Protein AF-0000000079674930 (afdb_homodimer)

Secondary structure (DSSP, 8-state):
--HHHHHHHHHHHBTT-S--TTSSEEEEEEEETTEEEEEEEEE-TT-STHHHH-GGGTTT-SEEEEEEETT-HHHHHHHHHHHHHHHHHHHHSGGG--S-EEEEEEEES--/--HHHHHHHHHHHBTT-S----SSEEEEEEEETTEEEEEEEEE-TT-S-HHHH-GGGTTT-SEEEEEEETT-HHHHHHHHHHHHHHHHHHHHSGGG--S-EEEEEEEES--

Nearest PDB structures (foldseek):
  2hup-assembly1_A  TM=4.717E-01  e=2.369E-03  Homo sapiens
  7eyx-assembly1_A  TM=4.500E-01  e=1.195E-01  Homo sapiens
  1clu-assembly1_A  TM=4.979E-01  e=1.769E-01  Homo sapiens
  8f0m-assembly1_A  TM=4.729E-01  e=1.362E-01  Homo sapiens
  7lz5-assembly1_A  TM=4.170E-01  e=5.373E-01  Homo sapiens

Organism: Gossypium tomentosum (NCBI:txid34277)

Structure (mmCIF, N/CA/C/O backbone):
data_AF-0000000079674930-model_v1
#
loop_
_entity.id
_entity.type
_entity.pdbx_description
1 polymer 'Uncharacterized protein'
#
loop_
_atom_site.group_PDB
_atom_site.id
_atom_site.type_symbol
_atom_site.label_atom_id
_atom_site.label_alt_id
_atom_site.label_comp_id
_atom_site.label_asym_id
_atom_site.label_entity_id
_atom_site.label_seq_id
_atom_site.pdbx_PDB_ins_code
_atom_site.Cartn_x
_atom_site.Cartn_y
_atom_site.Cartn_z
_atom_site.occupancy
_atom_site.B_iso_or_equiv
_atom_site.auth_seq_id
_atom_site.auth_comp_id
_atom_site.auth_asym_id
_atom_site.auth_atom_id
_atom_site.pdbx_PDB_model_num
ATOM 1 N N . MET A 1 1 ? 2.934 -17.844 -0.087 1 83.94 1 MET A N 1
ATOM 2 C CA . MET A 1 1 ? 3.889 -17.25 0.84 1 83.94 1 MET A CA 1
ATOM 3 C C . MET A 1 1 ? 3.396 -17.359 2.279 1 83.94 1 MET A C 1
ATOM 5 O O . MET A 1 1 ? 2.207 -17.188 2.547 1 83.94 1 MET A O 1
ATOM 9 N N . ASP A 1 2 ? 4.34 -17.781 3.1 1 86.94 2 ASP A N 1
ATOM 10 C CA . ASP A 1 2 ? 3.936 -17.734 4.5 1 86.94 2 ASP A CA 1
ATOM 11 C C . ASP A 1 2 ? 4.035 -16.328 5.066 1 86.94 2 ASP A C 1
ATOM 13 O O . ASP A 1 2 ? 4.527 -15.414 4.395 1 86.94 2 ASP A O 1
ATOM 17 N N . VAL A 1 3 ? 3.51 -16.156 6.262 1 84.5 3 VAL A N 1
ATOM 18 C CA . VAL A 1 3 ? 3.381 -14.836 6.887 1 84.5 3 VAL A CA 1
ATOM 19 C C . VAL A 1 3 ? 4.762 -14.211 7.062 1 84.5 3 VAL A C 1
ATOM 21 O O . VAL A 1 3 ? 4.949 -13.016 6.805 1 84.5 3 VAL A O 1
ATOM 24 N N . SER A 1 4 ? 5.645 -15.055 7.5 1 85.25 4 SER A N 1
ATOM 25 C CA . SER A 1 4 ? 7 -14.562 7.734 1 85.25 4 SER A CA 1
ATOM 26 C C . SER A 1 4 ? 7.625 -14.031 6.449 1 85.25 4 SER A C 1
ATOM 28 O O . SER A 1 4 ? 8.273 -12.977 6.457 1 85.25 4 SER A O 1
ATOM 30 N N . MET A 1 5 ? 7.418 -14.719 5.414 1 86.62 5 MET A N 1
ATOM 31 C CA . MET A 1 5 ? 7.953 -14.289 4.129 1 86.62 5 MET A CA 1
ATOM 32 C C . MET A 1 5 ? 7.258 -13.016 3.652 1 86.62 5 MET A C 1
ATOM 34 O O . MET A 1 5 ? 7.898 -12.125 3.088 1 86.62 5 MET A O 1
ATOM 38 N N . LYS A 1 6 ? 5.949 -12.984 3.879 1 86.94 6 LYS A N 1
ATOM 39 C CA . LYS A 1 6 ? 5.219 -11.773 3.523 1 86.94 6 LYS A CA 1
ATOM 40 C C . LYS A 1 6 ? 5.77 -10.562 4.262 1 86.94 6 LYS A C 1
ATOM 42 O O . LYS A 1 6 ? 5.973 -9.5 3.666 1 86.94 6 LYS A O 1
ATOM 47 N N . ARG A 1 7 ? 6.059 -10.773 5.484 1 81.88 7 ARG A N 1
ATOM 48 C CA . ARG A 1 7 ? 6.594 -9.688 6.301 1 81.88 7 ARG A CA 1
ATOM 49 C C . ARG A 1 7 ? 7.973 -9.266 5.812 1 81.88 7 ARG A C 1
ATOM 51 O O . ARG A 1 7 ? 8.234 -8.07 5.648 1 81.88 7 ARG A O 1
ATOM 58 N N . ARG A 1 8 ? 8.773 -10.242 5.637 1 81.62 8 ARG A N 1
ATOM 59 C CA . ARG A 1 8 ? 10.125 -9.938 5.176 1 81.62 8 ARG A CA 1
ATOM 60 C C . ARG A 1 8 ? 10.094 -9.25 3.816 1 81.62 8 ARG A C 1
ATOM 62 O O . ARG A 1 8 ? 10.883 -8.336 3.561 1 81.62 8 ARG A O 1
ATOM 69 N N . THR A 1 9 ? 9.172 -9.672 2.986 1 84.12 9 THR A N 1
ATOM 70 C CA . THR A 1 9 ? 9.031 -9.055 1.672 1 84.12 9 THR A CA 1
ATOM 71 C C . THR A 1 9 ? 8.625 -7.59 1.803 1 84.12 9 THR A C 1
ATOM 73 O O . THR A 1 9 ? 9.211 -6.715 1.164 1 84.12 9 THR A O 1
ATOM 76 N N . LEU A 1 10 ? 7.66 -7.363 2.633 1 83 10 LEU A N 1
ATOM 77 C CA . LEU A 1 10 ? 7.176 -6.004 2.834 1 83 10 LEU A CA 1
ATOM 78 C C . LEU A 1 10 ? 8.289 -5.094 3.332 1 83 10 LEU A C 1
ATOM 80 O O . LEU A 1 10 ? 8.445 -3.969 2.85 1 83 10 LEU A O 1
ATOM 84 N N . LEU A 1 11 ? 9.016 -5.656 4.262 1 77.88 11 LEU A N 1
ATOM 85 C CA . LEU A 1 11 ? 10.094 -4.867 4.844 1 77.88 11 LEU A CA 1
ATOM 86 C C . LEU A 1 11 ? 11.141 -4.523 3.789 1 77.88 11 LEU A C 1
ATOM 88 O O . LEU A 1 11 ? 11.773 -3.467 3.861 1 77.88 11 LEU A O 1
ATOM 92 N N . LYS A 1 12 ? 11.219 -5.367 2.844 1 78.19 12 LYS A N 1
ATOM 93 C CA . LYS A 1 12 ? 12.18 -5.125 1.774 1 78.19 12 LYS A CA 1
ATOM 94 C C . LYS A 1 12 ? 11.602 -4.195 0.713 1 78.19 12 LYS A C 1
ATOM 96 O O . LYS A 1 12 ? 12.336 -3.416 0.098 1 78.19 12 LYS A O 1
ATOM 101 N N . VAL A 1 13 ? 10.391 -4.355 0.496 1 77.62 13 VAL A N 1
ATOM 102 C CA . VAL A 1 13 ? 9.734 -3.598 -0.565 1 77.62 13 VAL A CA 1
ATOM 103 C C . VAL A 1 13 ? 9.508 -2.158 -0.109 1 77.62 13 VAL A C 1
ATOM 105 O O . VAL A 1 13 ? 9.672 -1.22 -0.893 1 77.62 13 VAL A O 1
ATOM 108 N N . ILE A 1 14 ? 9.055 -2.055 1.116 1 75.12 14 ILE A N 1
ATOM 109 C CA . ILE A 1 14 ? 8.859 -0.714 1.655 1 75.12 14 ILE A CA 1
ATOM 110 C C . ILE A 1 14 ? 10.094 -0.284 2.443 1 75.12 14 ILE A C 1
ATOM 112 O O . ILE A 1 14 ? 10.633 -1.061 3.234 1 75.12 14 ILE A O 1
ATOM 116 N N . VAL A 1 15 ? 10.805 0.633 1.974 1 65.94 15 VAL A N 1
ATOM 117 C CA . VAL A 1 15 ? 12.062 1.09 2.559 1 65.94 15 VAL A CA 1
ATOM 118 C C . VAL A 1 15 ? 11.922 1.175 4.078 1 65.94 15 VAL A C 1
ATOM 120 O O . VAL A 1 15 ? 11.727 2.26 4.629 1 65.94 15 VAL A O 1
ATOM 123 N N . LEU A 1 16 ? 11.547 0.096 4.699 1 61.47 16 LEU A N 1
ATOM 124 C CA . LEU A 1 16 ? 11.516 0.124 6.156 1 61.47 16 LEU A CA 1
ATOM 125 C C . LEU A 1 16 ? 12.906 -0.145 6.73 1 61.47 16 LEU A C 1
ATOM 127 O O . LEU A 1 16 ? 13.258 0.379 7.789 1 61.47 16 LEU A O 1
ATOM 131 N N . GLY A 1 17 ? 13.797 -0.346 5.922 1 56.91 17 GLY A N 1
ATOM 132 C CA . GLY A 1 17 ? 15.078 -0.746 6.473 1 56.91 17 GLY A CA 1
ATOM 133 C C . GLY A 1 17 ? 14.953 -1.696 7.648 1 56.91 17 GLY A C 1
ATOM 134 O O . GLY A 1 17 ? 14.117 -2.604 7.633 1 56.91 17 GLY A O 1
ATOM 135 N N . ASP A 1 18 ? 15.93 -1.537 8.703 1 54.66 18 ASP A N 1
ATOM 136 C CA . ASP A 1 18 ? 16.047 -2.344 9.922 1 54.66 18 ASP A CA 1
ATOM 137 C C . ASP A 1 18 ? 15.008 -1.923 10.961 1 54.66 18 ASP A C 1
ATOM 139 O O . ASP A 1 18 ? 15.352 -1.649 12.109 1 54.66 18 ASP A O 1
ATOM 143 N N . THR A 1 19 ? 13.938 -1.486 10.43 1 52.47 19 THR A N 1
ATOM 144 C CA . THR A 1 19 ? 13.016 -0.989 11.445 1 52.47 19 THR A CA 1
ATOM 145 C C . THR A 1 19 ? 12.555 -2.121 12.359 1 52.47 19 THR A C 1
ATOM 147 O O . THR A 1 19 ? 12.148 -3.182 11.883 1 52.47 19 THR A O 1
ATOM 150 N N . THR A 1 20 ? 13.133 -2.236 13.625 1 52.16 20 THR A N 1
ATOM 151 C CA . THR A 1 20 ? 12.688 -3.139 14.672 1 52.16 20 THR A CA 1
ATOM 152 C C . THR A 1 20 ? 11.203 -2.939 14.961 1 52.16 20 THR A C 1
ATOM 154 O O . THR A 1 20 ? 10.75 -1.813 15.18 1 52.16 20 THR A O 1
ATOM 157 N N . ILE A 1 21 ? 10.375 -3.715 14.391 1 51.09 21 ILE A N 1
ATOM 158 C CA . ILE A 1 21 ? 8.914 -3.662 14.508 1 51.09 21 ILE A CA 1
ATOM 159 C C . ILE A 1 21 ? 8.508 -3.908 15.953 1 51.09 21 ILE A C 1
ATOM 161 O O . ILE A 1 21 ? 8.398 -5.055 16.391 1 51.09 21 ILE A O 1
ATOM 165 N N . GLY A 1 22 ? 9.188 -3.68 17 1 50.62 22 GLY A N 1
ATOM 166 C CA . GLY A 1 22 ? 8.711 -3.924 18.359 1 50.62 22 GLY A CA 1
ATOM 167 C C . GLY A 1 22 ? 7.594 -2.982 18.766 1 50.62 22 GLY A C 1
ATOM 168 O O . GLY A 1 22 ? 6.965 -3.184 19.812 1 50.62 22 GLY A O 1
ATOM 169 N N . ALA A 1 23 ? 7.34 -1.934 17.906 1 61.12 23 ALA A N 1
ATOM 170 C CA . ALA A 1 23 ? 6.297 -0.975 18.266 1 61.12 23 ALA A CA 1
ATOM 171 C C . ALA A 1 23 ? 5.109 -1.082 17.297 1 61.12 23 ALA A C 1
ATOM 173 O O . ALA A 1 23 ? 5.195 -1.75 16.266 1 61.12 23 ALA A O 1
ATOM 174 N N . ASP A 1 24 ? 3.885 -0.608 17.781 1 67.62 24 ASP A N 1
ATOM 175 C CA . ASP A 1 24 ? 2.652 -0.578 17 1 67.62 24 ASP A CA 1
ATOM 176 C C . ASP A 1 24 ? 2.836 0.232 15.727 1 67.62 24 ASP A C 1
ATOM 178 O O . ASP A 1 24 ? 2.32 -0.142 14.672 1 67.62 24 ASP A O 1
ATOM 182 N N . PHE A 1 25 ? 3.672 1.28 15.93 1 78.81 25 PHE A N 1
ATOM 183 C CA . PHE A 1 25 ? 3.953 2.064 14.734 1 78.81 25 PHE A CA 1
ATOM 184 C C . PHE A 1 25 ? 5.387 2.582 14.75 1 78.81 25 PHE A C 1
ATOM 186 O O . PHE A 1 25 ? 6.008 2.67 15.812 1 78.81 25 PHE A O 1
ATOM 193 N N . VAL A 1 26 ? 5.902 2.771 13.625 1 79.69 26 VAL A N 1
ATOM 194 C CA . VAL A 1 26 ? 7.234 3.332 13.43 1 79.69 26 VAL A CA 1
ATOM 195 C C . VAL A 1 26 ? 7.156 4.52 12.477 1 79.69 26 VAL A C 1
ATOM 197 O O . VAL A 1 26 ? 6.398 4.496 11.5 1 79.69 26 VAL A O 1
ATOM 200 N N . THR A 1 27 ? 7.875 5.566 12.852 1 83.12 27 THR A N 1
ATOM 201 C CA . THR A 1 27 ? 7.992 6.715 11.953 1 83.12 27 THR A CA 1
ATOM 202 C C . THR A 1 27 ? 9.383 6.773 11.328 1 83.12 27 THR A C 1
ATOM 204 O O . THR A 1 27 ? 10.383 6.555 12.008 1 83.12 27 THR A O 1
ATOM 207 N N . LYS A 1 28 ? 9.422 7 10.102 1 83.81 28 LYS A N 1
ATOM 208 C CA . LYS A 1 28 ? 10.68 7.156 9.375 1 83.81 28 LYS A CA 1
ATOM 209 C C . LYS A 1 28 ? 10.672 8.414 8.516 1 83.81 28 LYS A C 1
ATOM 211 O O . LYS A 1 28 ? 9.633 8.781 7.957 1 83.81 28 LYS A O 1
ATOM 216 N N . GLU A 1 29 ? 11.891 9.016 8.4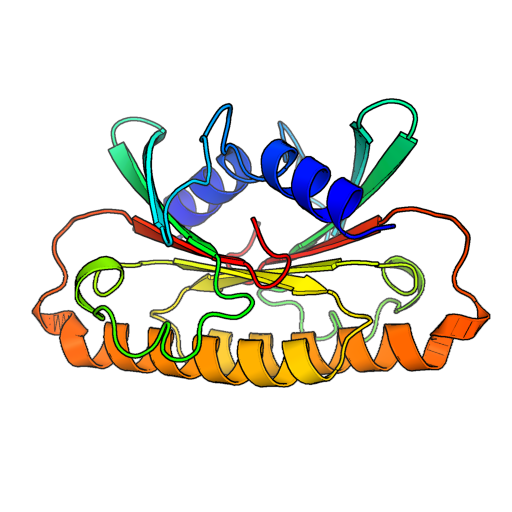45 1 86.06 29 GLU A N 1
ATOM 217 C CA . GLU A 1 29 ? 12.031 10.188 7.578 1 86.06 29 GLU A CA 1
ATOM 218 C C . GLU A 1 29 ? 12.875 9.859 6.352 1 86.06 29 GLU A C 1
ATOM 220 O O . GLU A 1 29 ? 13.898 9.188 6.453 1 86.06 29 GLU A O 1
ATOM 225 N N . LEU A 1 30 ? 12.328 10.281 5.25 1 83.94 30 LEU A N 1
ATOM 226 C CA . LEU A 1 30 ? 13.047 10.141 3.986 1 83.94 30 LEU A CA 1
ATOM 227 C C . LEU A 1 30 ? 13.242 11.5 3.32 1 83.94 30 LEU A C 1
ATOM 229 O O . LEU A 1 30 ? 12.344 12.344 3.348 1 83.94 30 LEU A O 1
ATOM 233 N N . GLN A 1 31 ? 14.445 11.68 2.797 1 88.12 31 GLN A N 1
ATOM 234 C CA . GLN A 1 31 ? 14.695 12.875 2 1 88.12 31 GLN A CA 1
ATOM 235 C C . GLN A 1 31 ? 14.414 12.617 0.521 1 88.12 31 GLN A C 1
ATOM 237 O O . GLN A 1 31 ? 15.031 11.742 -0.087 1 88.12 31 GLN A O 1
ATOM 242 N N . ILE A 1 32 ? 13.445 13.266 0.084 1 82.81 32 ILE A N 1
ATOM 243 C CA . ILE A 1 32 ? 13.133 13.227 -1.34 1 82.81 32 ILE A CA 1
ATOM 244 C C . ILE A 1 32 ? 13.367 14.594 -1.963 1 82.81 32 ILE A C 1
ATOM 246 O O . ILE A 1 32 ? 12.672 15.562 -1.632 1 82.81 32 ILE A O 1
ATOM 250 N N . ASP A 1 33 ? 14.289 14.57 -2.904 1 81.5 33 ASP A N 1
ATOM 251 C CA . ASP A 1 33 ? 14.727 15.859 -3.432 1 81.5 33 ASP A CA 1
ATOM 252 C C . ASP A 1 33 ? 15.07 16.828 -2.301 1 81.5 33 ASP A C 1
ATOM 254 O O . ASP A 1 33 ? 15.977 16.562 -1.504 1 81.5 33 ASP A O 1
ATOM 258 N N . ASP A 1 34 ? 14.492 17.906 -2.062 1 86.31 34 ASP A N 1
ATOM 259 C CA . ASP A 1 34 ? 14.828 18.875 -1.028 1 86.31 34 ASP A CA 1
ATOM 260 C C . ASP A 1 34 ? 13.734 18.953 0.033 1 86.31 34 ASP A C 1
ATOM 262 O O . ASP A 1 34 ? 13.617 19.953 0.737 1 86.31 34 ASP A O 1
ATOM 266 N N . LYS A 1 35 ? 13.039 17.781 0.048 1 89.06 35 LYS A N 1
ATOM 267 C CA . LYS A 1 35 ? 11.953 17.766 1.018 1 89.06 35 LYS A CA 1
ATOM 268 C C . LYS A 1 35 ? 12.016 16.516 1.903 1 89.06 35 LYS A C 1
ATOM 270 O O . LYS A 1 35 ? 12.422 15.445 1.449 1 89.06 35 LYS A O 1
ATOM 275 N N . LEU A 1 36 ? 11.578 16.797 3.154 1 90.12 36 LEU A N 1
ATOM 276 C CA . LEU A 1 36 ? 11.477 15.688 4.09 1 90.12 36 LEU A CA 1
ATOM 277 C C . LEU A 1 36 ? 10.094 15.055 4.035 1 90.12 36 LEU A C 1
ATOM 279 O O . LEU A 1 36 ? 9.086 15.758 4.047 1 90.12 36 LEU A O 1
ATOM 283 N N . VAL A 1 37 ? 10.109 13.805 3.865 1 89.12 37 VAL A N 1
ATOM 284 C CA . VAL A 1 37 ? 8.852 13.047 3.863 1 89.12 37 VAL A CA 1
ATOM 285 C C . VAL A 1 37 ? 8.836 12.07 5.039 1 89.12 37 VAL A C 1
ATOM 287 O O . VAL A 1 37 ? 9.797 11.32 5.242 1 89.12 37 VAL A O 1
ATOM 290 N N . THR A 1 38 ? 7.766 12.156 5.777 1 88.38 38 THR A N 1
ATOM 291 C CA . THR A 1 38 ? 7.605 11.242 6.902 1 88.38 38 THR A CA 1
ATOM 292 C C . THR A 1 38 ? 6.809 10.008 6.492 1 88.38 38 THR A C 1
ATOM 294 O O . THR A 1 38 ? 5.734 10.125 5.898 1 88.38 38 THR A O 1
ATOM 297 N N . LEU A 1 39 ? 7.422 8.875 6.773 1 87.5 39 LEU A N 1
ATOM 298 C CA . LEU A 1 39 ? 6.691 7.613 6.656 1 87.5 39 LEU A CA 1
ATOM 299 C C . LEU A 1 39 ? 6.195 7.145 8.023 1 87.5 39 LEU A C 1
ATOM 301 O O . LEU A 1 39 ? 6.984 7.008 8.961 1 87.5 39 LEU A O 1
ATOM 305 N N . GLN A 1 40 ? 4.91 7.121 8.125 1 84.5 40 GLN A N 1
ATOM 306 C CA . GLN A 1 40 ? 4.293 6.562 9.32 1 84.5 40 GLN A CA 1
ATOM 307 C C . GLN A 1 40 ? 3.783 5.148 9.07 1 84.5 40 GLN A C 1
ATOM 309 O O . GLN A 1 40 ? 2.797 4.953 8.359 1 84.5 40 GLN A O 1
ATOM 314 N N . ILE A 1 41 ? 4.41 4.152 9.703 1 84.31 41 ILE A N 1
ATOM 315 C CA . ILE A 1 41 ? 4.164 2.75 9.391 1 84.31 41 ILE A CA 1
ATOM 316 C C . ILE A 1 41 ? 3.461 2.078 10.57 1 84.31 41 ILE A C 1
ATOM 318 O O . ILE A 1 41 ? 3.961 2.105 11.695 1 84.31 41 ILE A O 1
ATOM 322 N N . TRP A 1 42 ? 2.363 1.469 10.266 1 82.75 42 TRP A N 1
ATOM 323 C CA . TRP A 1 42 ? 1.536 0.824 11.281 1 82.75 42 TRP A CA 1
ATOM 324 C C . TRP A 1 42 ? 1.401 -0.67 11 1 82.75 42 TRP A C 1
ATOM 326 O O . TRP A 1 42 ? 1.228 -1.082 9.852 1 82.75 42 TRP A O 1
ATOM 336 N N . ASP A 1 43 ? 1.566 -1.413 12.125 1 80.94 43 ASP A N 1
ATOM 337 C CA . ASP A 1 43 ? 1.146 -2.811 12.117 1 80.94 43 ASP A CA 1
ATOM 338 C C . ASP A 1 43 ? -0.244 -2.973 12.727 1 80.94 43 ASP A C 1
ATOM 340 O O . ASP A 1 43 ? -0.406 -2.877 13.945 1 80.94 43 ASP A O 1
ATOM 344 N N . THR A 1 44 ? -1.201 -3.215 11.945 1 79.69 44 THR A N 1
ATOM 345 C CA . THR A 1 44 ? -2.572 -3.166 12.438 1 79.69 44 THR A CA 1
ATOM 346 C C . THR A 1 44 ? -3.113 -4.574 12.68 1 79.69 44 THR A C 1
ATOM 348 O O . THR A 1 44 ? -4.258 -4.742 13.109 1 79.69 44 THR A O 1
ATOM 351 N N . VAL A 1 45 ? -2.242 -5.52 12.305 1 73.56 45 VAL A N 1
ATOM 352 C CA . VAL A 1 45 ? -2.707 -6.879 12.57 1 73.56 45 VAL A CA 1
ATOM 353 C C . VAL A 1 45 ? -2.885 -7.082 14.07 1 73.56 45 VAL A C 1
ATOM 355 O O . VAL A 1 45 ? -1.964 -6.832 14.852 1 73.56 45 VAL A O 1
ATOM 358 N N . GLY A 1 46 ? -4.008 -7.602 14.461 1 63.84 46 GLY A N 1
ATOM 359 C CA . GLY A 1 46 ? -4.297 -7.887 15.859 1 63.84 46 GLY A CA 1
ATOM 360 C C . GLY A 1 46 ? -4.648 -6.645 16.656 1 63.84 46 GLY A C 1
ATOM 361 O O . GLY A 1 46 ? -4.945 -6.734 17.859 1 63.84 46 GLY A O 1
ATOM 362 N N . GLN A 1 47 ? -4.289 -5.523 16.062 1 59.59 47 GLN A N 1
ATOM 363 C CA . GLN A 1 47 ? -4.59 -4.309 16.812 1 59.59 47 GLN A CA 1
ATOM 364 C C . GLN A 1 47 ? -6.031 -3.863 16.578 1 59.59 47 GLN A C 1
ATOM 366 O O . GLN A 1 47 ? -6.469 -3.744 15.43 1 59.59 47 GLN A O 1
ATOM 371 N N . GLU A 1 48 ? -6.781 -4.312 17.578 1 52.28 48 GLU A N 1
ATOM 372 C CA . GLU A 1 48 ? -8.133 -3.766 17.484 1 52.28 48 GLU A CA 1
ATOM 373 C C . GLU A 1 48 ? -8.102 -2.309 17.047 1 52.28 48 GLU A C 1
ATOM 375 O O . GLU A 1 48 ? -8.914 -1.894 16.219 1 52.28 48 GLU A O 1
ATOM 380 N N . ARG A 1 49 ? -7.516 -1.425 18.016 1 50.56 49 ARG A N 1
ATOM 381 C CA . ARG A 1 49 ? -7.863 -0.016 17.859 1 50.56 49 ARG A CA 1
ATOM 382 C C . ARG A 1 49 ? -6.801 0.722 17.047 1 50.56 49 ARG A C 1
ATOM 384 O O . ARG A 1 49 ? -5.801 1.184 17.609 1 50.56 49 ARG A O 1
ATOM 391 N N . PHE A 1 50 ? -6.109 0.296 15.906 1 54.78 50 PHE A N 1
ATOM 392 C CA . PHE A 1 50 ? -5.578 1.359 15.062 1 54.78 50 PHE A CA 1
ATOM 393 C C . PHE A 1 50 ? -6.406 2.629 15.203 1 54.78 50 PHE A C 1
ATOM 395 O O . PHE A 1 50 ? -5.863 3.736 15.18 1 54.78 50 PHE A O 1
ATOM 402 N N . GLN A 1 51 ? -7.75 2.404 15.438 1 55.38 51 GLN A N 1
ATOM 403 C CA . GLN A 1 51 ? -8.688 3.521 15.5 1 55.38 51 GLN A CA 1
ATOM 404 C C . GLN A 1 51 ? -8.398 4.418 16.703 1 55.38 51 GLN A C 1
ATOM 406 O O . GLN A 1 51 ? -8.609 5.633 16.641 1 55.38 51 GLN A O 1
ATOM 411 N N . SER A 1 52 ? -8.07 3.688 17.672 1 46.66 52 SER A N 1
ATOM 412 C CA . SER A 1 52 ? -8.109 4.574 18.828 1 46.66 52 SER A CA 1
ATOM 413 C C . SER A 1 52 ? -6.871 5.461 18.906 1 46.66 52 SER A C 1
ATOM 415 O O . SER A 1 52 ? -6.953 6.621 19.312 1 46.66 52 SER A O 1
ATOM 417 N N . LEU A 1 53 ? -5.723 4.836 18.938 1 53.91 53 LEU A N 1
ATOM 418 C CA . LEU A 1 53 ? -4.562 5.547 19.453 1 53.91 53 LEU A CA 1
ATOM 419 C C . LEU A 1 53 ? -4.141 6.668 18.516 1 53.91 53 LEU A C 1
ATOM 421 O O . LEU A 1 53 ? -3.574 7.672 18.938 1 53.91 53 LEU A O 1
ATOM 425 N N . GLY A 1 54 ? -4.484 7.246 17.625 1 59.47 54 GLY A N 1
ATOM 426 C CA . GLY A 1 54 ? -4.465 8.695 17.516 1 59.47 54 GLY A CA 1
ATOM 427 C C . GLY A 1 54 ? -4.262 9.188 16.094 1 59.47 54 GLY A C 1
ATOM 428 O O . GLY A 1 54 ? -3.193 9 15.508 1 59.47 54 GLY A O 1
ATOM 429 N N . SER A 1 55 ? -5.332 9.406 15.508 1 72.62 55 SER A N 1
ATOM 430 C CA . SER A 1 55 ? -5.449 10.25 14.32 1 72.62 55 SER A CA 1
ATOM 431 C C . SER A 1 55 ? -4.344 11.297 14.281 1 72.62 55 SER A C 1
ATOM 433 O O . SER A 1 55 ? -3.947 11.742 13.203 1 72.62 55 SER A O 1
ATOM 435 N N . ALA A 1 56 ? -3.781 11.422 15.469 1 74.62 56 ALA A N 1
ATOM 436 C CA . ALA A 1 56 ? -2.789 12.492 15.539 1 74.62 56 ALA A CA 1
ATOM 437 C C . ALA A 1 56 ? -1.533 12.133 14.75 1 74.62 56 ALA A C 1
ATOM 439 O O . ALA A 1 56 ? -0.824 13.016 14.266 1 74.62 56 ALA A O 1
ATOM 440 N N . PHE A 1 57 ? -1.354 10.852 14.578 1 78.19 57 PHE A N 1
ATOM 441 C CA . PHE A 1 57 ? -0.096 10.422 13.977 1 78.19 57 PHE A CA 1
ATOM 442 C C . PHE A 1 57 ? -0.212 10.375 12.453 1 78.19 57 PHE A C 1
ATOM 444 O O . PHE A 1 57 ? 0.795 10.445 11.75 1 78.19 57 PHE A O 1
ATOM 451 N N . TYR A 1 58 ? -1.408 10.305 12.047 1 81 58 TYR A N 1
ATOM 452 C CA . TYR A 1 58 ? -1.483 10.195 10.594 1 81 58 TYR A CA 1
ATOM 453 C C . TYR A 1 58 ? -2.379 11.281 10.008 1 81 58 TYR A C 1
ATOM 455 O O . TYR A 1 58 ? -2.658 11.289 8.805 1 81 58 TYR A O 1
ATOM 463 N N . ARG A 1 59 ? -2.9 12.188 10.82 1 80.12 59 ARG A N 1
ATOM 464 C CA . ARG A 1 59 ? -3.838 13.211 10.367 1 80.12 59 ARG A CA 1
ATOM 465 C C . ARG A 1 59 ? -3.195 14.117 9.328 1 80.12 59 ARG A C 1
ATOM 467 O O . ARG A 1 59 ? -3.895 14.781 8.555 1 80.12 59 ARG A O 1
ATOM 474 N N . GLY A 1 60 ? -1.929 14.117 9.211 1 83.81 60 GLY A N 1
ATOM 475 C CA . GLY A 1 60 ? -1.246 14.938 8.227 1 83.81 60 GLY A CA 1
ATOM 476 C C . GLY A 1 60 ? -0.874 14.18 6.969 1 83.81 60 GLY A C 1
ATOM 477 O O . GLY A 1 60 ? -0.193 14.711 6.09 1 83.81 60 GLY A O 1
ATOM 478 N N . ALA A 1 61 ? -1.394 13 6.859 1 89.31 61 ALA A N 1
ATOM 479 C CA . ALA A 1 61 ? -0.985 12.164 5.738 1 89.31 61 ALA A CA 1
ATOM 480 C C . ALA A 1 61 ? -1.509 12.719 4.414 1 89.31 61 ALA A C 1
ATOM 482 O O . ALA A 1 61 ? -2.645 13.188 4.34 1 89.31 61 ALA A O 1
ATOM 483 N N . ASP A 1 62 ? -0.648 12.633 3.385 1 91.5 62 ASP A N 1
ATOM 484 C CA . ASP A 1 62 ? -1.025 12.984 2.02 1 91.5 62 ASP A CA 1
ATOM 485 C C . ASP A 1 62 ? -1.436 11.75 1.227 1 91.5 62 ASP A C 1
ATOM 487 O O . ASP A 1 62 ? -2.258 11.836 0.312 1 91.5 62 ASP A O 1
ATOM 491 N N . CYS A 1 63 ? -0.809 10.656 1.611 1 91.31 63 CYS A N 1
ATOM 492 C CA . CYS A 1 63 ? -1.043 9.383 0.936 1 91.31 63 CYS A CA 1
ATOM 493 C C . CYS A 1 63 ? -1.147 8.242 1.941 1 91.31 63 CYS A C 1
ATOM 495 O O . CYS A 1 63 ? -0.617 8.336 3.049 1 91.31 63 CYS A O 1
ATOM 497 N N . CYS A 1 64 ? -1.839 7.273 1.514 1 90.75 64 CYS A N 1
ATOM 498 C CA . CYS A 1 64 ? -1.958 6.059 2.314 1 90.75 64 CYS A CA 1
ATOM 499 C C . CYS A 1 64 ? -1.555 4.832 1.508 1 90.75 64 CYS A C 1
ATOM 501 O O . CYS A 1 64 ? -1.923 4.703 0.339 1 90.75 64 CYS A O 1
ATOM 503 N N . VAL A 1 65 ? -0.813 3.992 2.189 1 89.62 65 VAL A N 1
ATOM 504 C CA . VAL A 1 65 ? -0.446 2.684 1.66 1 89.62 65 VAL A CA 1
ATOM 505 C C . VAL A 1 65 ? -1.03 1.585 2.547 1 89.62 65 VAL A C 1
ATOM 507 O O . VAL A 1 65 ? -0.77 1.548 3.752 1 89.62 65 VAL A O 1
ATOM 510 N N . ILE A 1 66 ? -1.775 0.777 1.981 1 90.25 66 ILE A N 1
ATOM 511 C CA . ILE A 1 66 ? -2.355 -0.335 2.725 1 90.25 66 ILE A CA 1
ATOM 512 C C . ILE A 1 66 ? -1.827 -1.657 2.172 1 90.25 66 ILE A C 1
ATOM 514 O O . ILE A 1 66 ? -1.839 -1.879 0.958 1 90.25 66 ILE A O 1
ATOM 518 N N . VAL A 1 67 ? -1.392 -2.471 3.076 1 91.06 67 VAL A N 1
ATOM 519 C CA . VAL A 1 67 ? -0.885 -3.787 2.701 1 91.06 67 VAL A CA 1
ATOM 520 C C . VAL A 1 67 ? -1.657 -4.871 3.449 1 91.06 67 VAL A C 1
ATOM 522 O O . VAL A 1 67 ? -1.834 -4.789 4.668 1 91.06 67 VAL A O 1
ATOM 525 N N . PHE A 1 68 ? -2.121 -5.844 2.709 1 90.94 68 PHE A N 1
ATOM 526 C CA . PHE A 1 68 ? -2.85 -6.91 3.385 1 90.94 68 PHE A CA 1
ATOM 527 C C . PHE A 1 68 ? -2.75 -8.211 2.6 1 90.94 68 PHE A C 1
ATOM 529 O O . PHE A 1 68 ? -2.432 -8.203 1.408 1 90.94 68 PHE A O 1
ATOM 536 N N . ASP A 1 69 ? -2.98 -9.312 3.332 1 90.88 69 ASP A N 1
ATOM 537 C CA . ASP A 1 69 ? -3.025 -10.641 2.727 1 90.88 69 ASP A CA 1
ATOM 538 C C . ASP A 1 69 ? -4.328 -10.852 1.957 1 90.88 69 ASP A C 1
ATOM 540 O O . ASP A 1 69 ? -5.414 -10.812 2.541 1 90.88 69 ASP A O 1
ATOM 544 N N . VAL A 1 70 ? -4.246 -11.117 0.688 1 90.56 70 VAL A N 1
ATOM 545 C CA . VAL A 1 70 ? -5.43 -11.172 -0.164 1 90.56 70 VAL A CA 1
ATOM 546 C C . VAL A 1 70 ? -6.145 -12.508 0.034 1 90.56 70 VAL A C 1
ATOM 548 O O . VAL A 1 70 ? -7.277 -12.688 -0.415 1 90.56 70 VAL A O 1
ATOM 551 N N . ASN A 1 71 ? -5.539 -13.398 0.74 1 89.12 71 ASN A N 1
ATOM 552 C CA . ASN A 1 71 ? -6.121 -14.727 0.944 1 89.12 71 ASN A CA 1
ATOM 553 C C . ASN A 1 71 ? -6.922 -14.789 2.24 1 89.12 71 ASN A C 1
ATOM 555 O O . ASN A 1 71 ? -7.582 -15.797 2.518 1 89.12 71 ASN A O 1
ATOM 559 N N . ILE A 1 72 ? -6.879 -13.75 3.008 1 89.44 72 ILE A N 1
ATOM 560 C CA . ILE A 1 72 ? -7.625 -13.672 4.258 1 89.44 72 ILE A CA 1
ATOM 561 C C . ILE A 1 72 ? -8.711 -12.609 4.145 1 89.44 72 ILE A C 1
ATOM 563 O O . ILE A 1 72 ? -8.453 -11.422 4.332 1 89.44 72 ILE A O 1
ATOM 567 N N . LEU A 1 73 ? -9.898 -12.984 3.959 1 88.5 73 LEU A N 1
ATOM 568 C CA . LEU A 1 73 ? -11.023 -12.102 3.654 1 88.5 73 LEU A CA 1
ATOM 569 C C . LEU A 1 73 ? -11.258 -11.109 4.789 1 88.5 73 LEU A C 1
ATOM 571 O O . LEU A 1 73 ? -11.625 -9.961 4.547 1 88.5 73 LEU A O 1
ATOM 575 N N . ARG A 1 74 ? -11.07 -11.562 5.977 1 88.06 74 ARG A N 1
ATOM 576 C CA . ARG A 1 74 ? -11.281 -10.664 7.105 1 88.06 74 ARG A CA 1
ATOM 577 C C . ARG A 1 74 ? -10.328 -9.477 7.047 1 88.06 74 ARG A C 1
ATOM 579 O O . ARG A 1 74 ? -10.664 -8.375 7.496 1 88.06 74 ARG A O 1
ATOM 586 N N . LEU A 1 75 ? -9.188 -9.703 6.484 1 87.81 75 LEU A N 1
ATOM 587 C CA . LEU A 1 75 ? -8.219 -8.617 6.379 1 87.81 75 LEU A CA 1
ATOM 588 C C . LEU A 1 75 ? -8.672 -7.586 5.348 1 87.81 75 LEU A C 1
ATOM 590 O O . LEU A 1 75 ? -8.406 -6.391 5.5 1 87.81 75 LEU A O 1
ATOM 594 N N . LEU A 1 76 ? -9.391 -8.062 4.398 1 88.25 76 LEU A N 1
ATOM 595 C CA . LEU A 1 76 ? -9.969 -7.125 3.441 1 88.25 76 LEU A CA 1
ATOM 596 C C . LEU A 1 76 ? -10.93 -6.168 4.137 1 88.25 76 LEU A C 1
ATOM 598 O O . LEU A 1 76 ? -10.828 -4.949 3.965 1 88.25 76 LEU A O 1
ATOM 602 N N . CYS A 1 77 ? -11.797 -6.73 4.875 1 88.5 77 CYS A N 1
ATOM 603 C CA . CYS A 1 77 ? -12.781 -5.914 5.574 1 88.5 77 CYS A CA 1
ATOM 604 C C . CYS A 1 77 ? -12.109 -4.91 6.496 1 88.5 77 CYS A C 1
ATOM 606 O O . CYS A 1 77 ? -12.484 -3.736 6.523 1 88.5 77 CYS A O 1
ATOM 608 N N . SER A 1 78 ? -11.164 -5.402 7.203 1 86.62 78 SER A N 1
ATOM 609 C CA . SER A 1 78 ? -10.422 -4.531 8.109 1 86.62 78 SER A CA 1
ATOM 610 C C . SER A 1 78 ? -9.711 -3.418 7.348 1 86.62 78 SER A C 1
ATOM 612 O O . SER A 1 78 ? -9.703 -2.266 7.785 1 86.62 78 SER A O 1
ATOM 614 N N . CYS A 1 79 ? -9.18 -3.764 6.285 1 85.62 79 CYS A N 1
ATOM 615 C CA . CYS A 1 79 ? -8.469 -2.793 5.453 1 85.62 79 CYS A CA 1
ATOM 616 C C . CYS A 1 79 ? -9.43 -1.726 4.934 1 85.62 79 CYS A C 1
ATOM 618 O O . CYS A 1 79 ? -9.102 -0.537 4.941 1 85.62 79 CYS A O 1
ATOM 620 N N . LEU A 1 80 ? -10.531 -2.164 4.473 1 87.88 80 LEU A N 1
ATOM 621 C CA . LEU A 1 80 ? -11.523 -1.226 3.955 1 87.88 80 LEU A CA 1
ATOM 622 C C . LEU A 1 80 ? -11.961 -0.248 5.039 1 87.88 80 LEU A C 1
ATOM 624 O O . LEU A 1 80 ? -12.055 0.957 4.793 1 87.88 80 LEU A O 1
ATOM 628 N N . ILE A 1 81 ? -12.141 -0.784 6.152 1 87.56 81 ILE A N 1
ATOM 629 C CA . ILE A 1 81 ? -12.547 0.047 7.277 1 87.56 81 ILE A CA 1
ATOM 630 C C . ILE A 1 81 ? -11.438 1.038 7.621 1 87.56 81 ILE A C 1
ATOM 632 O O . ILE A 1 81 ? -11.695 2.236 7.77 1 87.56 81 ILE A O 1
ATOM 636 N N . ASP A 1 82 ? -10.258 0.576 7.703 1 84.94 82 ASP A N 1
ATOM 637 C CA . ASP A 1 82 ? -9.125 1.433 8.047 1 84.94 82 ASP A CA 1
ATOM 638 C C . ASP A 1 82 ? -8.938 2.539 7.012 1 84.94 82 ASP A C 1
ATOM 640 O O . ASP A 1 82 ? -8.672 3.689 7.367 1 84.94 82 ASP A O 1
ATOM 644 N N . CYS A 1 83 ? -9.086 2.17 5.797 1 86.56 83 CYS A N 1
ATOM 645 C CA . CYS A 1 83 ? -8.977 3.166 4.738 1 86.56 83 CYS A CA 1
ATOM 646 C C . CYS A 1 83 ? -10 4.281 4.926 1 86.56 83 CYS A C 1
ATOM 648 O O . CYS A 1 83 ? -9.664 5.461 4.828 1 86.56 83 CYS A O 1
ATOM 650 N N . CYS A 1 84 ? -11.133 3.879 5.199 1 88.56 84 CYS A N 1
ATOM 651 C CA . CYS A 1 84 ? -12.203 4.855 5.375 1 88.56 84 CYS A CA 1
ATOM 652 C C . CYS A 1 84 ? -11.93 5.75 6.578 1 88.56 84 CYS A C 1
ATOM 654 O O . CYS A 1 84 ? -12.117 6.965 6.512 1 88.56 84 CYS A O 1
ATOM 656 N N . VAL A 1 85 ? -11.5 5.137 7.574 1 85.69 85 VAL A N 1
ATOM 657 C CA . VAL A 1 85 ? -11.266 5.871 8.812 1 85.69 85 VAL A CA 1
ATOM 658 C C . VAL A 1 85 ? -10.125 6.875 8.609 1 85.69 85 VAL A C 1
ATOM 660 O O . VAL A 1 85 ? -10.227 8.031 9.023 1 85.69 85 VAL A O 1
ATOM 663 N N . ILE A 1 86 ? -9.102 6.523 7.945 1 86.06 86 ILE A N 1
ATOM 664 C CA . ILE A 1 86 ? -7.961 7.402 7.719 1 86.06 86 ILE A CA 1
ATOM 665 C C . ILE A 1 86 ? -8.383 8.586 6.852 1 86.06 86 ILE A C 1
ATOM 667 O O . ILE A 1 86 ? -8.086 9.742 7.172 1 86.06 86 ILE A O 1
ATOM 671 N N . VAL A 1 87 ? -9.055 8.258 5.801 1 88.12 87 VAL A N 1
ATOM 672 C CA . VAL A 1 87 ? -9.492 9.312 4.891 1 88.12 87 VAL A CA 1
ATOM 673 C C . VAL A 1 87 ? -10.414 10.281 5.625 1 88.12 87 VAL A C 1
ATOM 675 O O . VAL A 1 87 ? -10.281 11.5 5.477 1 88.12 87 VAL A O 1
ATOM 678 N N . PHE A 1 88 ? -11.297 9.664 6.387 1 87 88 PHE A N 1
ATOM 679 C CA . PHE A 1 88 ? -12.211 10.5 7.152 1 87 88 PHE A CA 1
ATOM 680 C C . PHE A 1 88 ? -11.453 11.383 8.125 1 87 88 PHE A C 1
ATOM 682 O O . PHE A 1 88 ? -11.688 12.594 8.195 1 87 88 PHE A O 1
ATOM 689 N N . ASP A 1 89 ? -10.539 10.766 8.859 1 85.12 89 ASP A N 1
ATOM 690 C CA . ASP A 1 89 ? -9.781 11.492 9.867 1 85.12 89 ASP A CA 1
ATOM 691 C C . ASP A 1 89 ? -8.945 12.602 9.227 1 85.12 89 ASP A C 1
ATOM 693 O O . ASP A 1 89 ? -8.914 13.727 9.727 1 85.12 89 ASP A O 1
ATOM 697 N N . VAL A 1 90 ? -8.32 12.289 8.203 1 86.31 90 VAL A N 1
ATOM 698 C CA . VAL A 1 90 ? -7.438 13.258 7.559 1 86.31 90 VAL A CA 1
ATOM 699 C C . VAL A 1 90 ? -8.266 14.422 7.004 1 86.31 90 VAL A C 1
ATOM 701 O O . VAL A 1 90 ? -7.852 15.578 7.094 1 86.31 90 VAL A O 1
ATOM 704 N N . ASN A 1 91 ? -9.453 14.125 6.473 1 87 91 ASN A N 1
ATOM 705 C CA . ASN A 1 91 ? -10.258 15.164 5.836 1 87 91 ASN A CA 1
ATOM 706 C C . ASN A 1 91 ? -11.023 15.992 6.863 1 87 91 ASN A C 1
ATOM 708 O O . ASN A 1 91 ? -11.336 17.156 6.621 1 87 91 ASN A O 1
ATOM 712 N N . ILE A 1 92 ? -11.242 15.383 7.949 1 84.19 92 ILE A N 1
ATOM 713 C CA . ILE A 1 92 ? -11.93 16.125 9.008 1 84.19 92 ILE A CA 1
ATOM 714 C C . ILE A 1 92 ? -10.93 17 9.75 1 84.19 92 ILE A C 1
ATOM 716 O O . ILE A 1 92 ? -11.266 18.109 10.188 1 84.19 92 ILE A O 1
ATOM 720 N N . LEU A 1 93 ? -9.758 16.516 9.867 1 79.31 93 LEU A N 1
ATOM 721 C CA . LEU A 1 93 ? -8.742 17.234 10.633 1 79.31 93 LEU A CA 1
ATOM 722 C C . LEU A 1 93 ? -7.816 18.016 9.711 1 79.31 93 LEU A C 1
ATOM 724 O O . LEU A 1 93 ? -6.703 18.375 10.102 1 79.31 93 LEU A O 1
ATOM 728 N N . LYS A 1 94 ? -8.281 18.156 8.523 1 76.69 94 LYS A N 1
ATOM 729 C CA . LYS A 1 94 ? -7.504 18.812 7.473 1 76.69 94 LYS A CA 1
ATOM 730 C C . LYS A 1 94 ? -7.02 20.188 7.922 1 76.69 94 LYS A C 1
ATOM 732 O O . LYS A 1 94 ? -5.922 20.609 7.562 1 76.69 94 LYS A O 1
ATOM 737 N N . SER A 1 95 ? -7.906 20.797 8.68 1 70.81 95 SER A N 1
ATOM 738 C CA . SER A 1 95 ? -7.566 22.141 9.141 1 70.81 95 SER A CA 1
ATOM 739 C C . SER A 1 95 ? -6.32 22.125 10.016 1 70.81 95 SER A C 1
ATOM 741 O O . SER A 1 95 ? -5.676 23.156 10.203 1 70.81 95 SER A O 1
ATOM 743 N N . PHE A 1 96 ? -5.934 21 10.461 1 69.69 96 PHE A N 1
ATOM 744 C CA . PHE A 1 96 ? -4.777 20.859 11.336 1 69.69 96 PHE A CA 1
ATOM 745 C C . PHE A 1 96 ? -3.562 20.359 10.562 1 69.69 96 PHE A C 1
ATOM 747 O O . PHE A 1 96 ? -2.49 20.172 11.141 1 69.69 96 PHE A O 1
ATOM 754 N N . LYS A 1 97 ? -3.857 20.219 9.258 1 70.75 97 LYS A N 1
ATOM 755 C CA . LYS A 1 97 ? -2.762 19.672 8.453 1 70.75 97 LYS A CA 1
ATOM 756 C C . LYS A 1 97 ? -1.612 20.672 8.352 1 70.75 97 LYS A C 1
ATOM 758 O O . LYS A 1 97 ? -1.837 21.859 8.109 1 70.75 97 LYS A O 1
ATOM 763 N N . THR A 1 98 ? -0.517 20.25 8.812 1 69.38 98 THR A N 1
ATOM 764 C CA . THR A 1 98 ? 0.719 21.016 8.648 1 69.38 98 THR A CA 1
ATOM 765 C C . THR A 1 98 ? 1.306 20.797 7.258 1 69.38 98 THR A C 1
ATOM 767 O O . THR A 1 98 ? 0.768 20.016 6.465 1 69.38 98 THR A O 1
ATOM 770 N N . ASP A 1 99 ? 2.275 21.656 6.898 1 72.12 99 ASP A N 1
ATOM 771 C CA . ASP A 1 99 ? 2.988 21.531 5.629 1 72.12 99 ASP A CA 1
ATOM 772 C C . ASP A 1 99 ? 3.871 20.297 5.609 1 72.12 99 ASP A C 1
ATOM 774 O O . ASP A 1 99 ? 4.668 20.109 4.688 1 72.12 99 ASP A O 1
ATOM 778 N N . HIS A 1 100 ? 3.52 19.422 6.598 1 76.75 100 HIS A N 1
ATOM 779 C CA . HIS A 1 100 ? 4.371 18.25 6.711 1 76.75 100 HIS A CA 1
ATOM 780 C C . HIS A 1 100 ? 3.982 17.188 5.688 1 76.75 100 HIS A C 1
ATOM 782 O O . HIS A 1 100 ? 2.795 16.922 5.469 1 76.75 100 HIS A O 1
ATOM 788 N N . ASN A 1 101 ? 4.973 16.734 4.848 1 82.31 101 ASN A N 1
ATOM 789 C CA . ASN A 1 101 ? 4.789 15.664 3.875 1 82.31 101 ASN A CA 1
ATOM 790 C C . ASN A 1 101 ? 4.816 14.297 4.547 1 82.31 101 ASN A C 1
ATOM 792 O O . ASN A 1 101 ? 5.836 13.898 5.109 1 82.31 101 ASN A O 1
ATOM 796 N N . MET A 1 102 ? 3.613 13.602 4.398 1 83.06 102 MET A N 1
ATOM 797 C CA . MET A 1 102 ? 3.553 12.344 5.133 1 83.06 102 MET A CA 1
ATOM 798 C C . MET A 1 102 ? 2.881 11.258 4.293 1 83.06 102 MET A C 1
ATOM 800 O O . MET A 1 102 ? 1.873 11.516 3.631 1 83.06 102 MET A O 1
ATOM 804 N N . PHE A 1 103 ? 3.555 10.086 4.32 1 81.75 103 PHE A N 1
ATOM 805 C CA . PHE A 1 103 ? 2.947 8.836 3.883 1 81.75 103 PHE A CA 1
ATOM 806 C C . PHE A 1 103 ? 2.592 7.961 5.078 1 81.75 103 PHE A C 1
ATOM 808 O O . PHE A 1 103 ? 3.445 7.668 5.918 1 81.75 103 PHE A O 1
ATOM 815 N N . ALA A 1 104 ? 1.271 7.668 5.113 1 79.69 104 ALA A N 1
ATOM 816 C CA . ALA A 1 104 ? 0.848 6.688 6.105 1 79.69 104 ALA A CA 1
ATOM 817 C C . ALA A 1 104 ? 0.795 5.285 5.504 1 79.69 104 ALA A C 1
ATOM 819 O O . ALA A 1 104 ? 0.231 5.09 4.426 1 79.69 104 ALA A O 1
ATOM 820 N N . VAL A 1 105 ? 1.444 4.344 6.23 1 75.19 105 VAL A N 1
ATOM 821 C CA . VAL A 1 105 ? 1.466 2.957 5.777 1 75.19 105 VAL A CA 1
ATOM 822 C C . VAL A 1 105 ? 0.767 2.068 6.805 1 75.19 105 VAL A C 1
ATOM 824 O O . VAL A 1 105 ? 1.111 2.088 7.988 1 75.19 105 VAL A O 1
ATOM 827 N N . MET A 1 106 ? -0.256 1.373 6.32 1 78.31 106 MET A N 1
ATOM 828 C CA . MET A 1 106 ? -0.983 0.431 7.168 1 78.31 106 MET A CA 1
ATOM 829 C C . MET A 1 106 ? -0.799 -1 6.672 1 78.31 106 MET A C 1
ATOM 831 O O . MET A 1 106 ? -1.147 -1.317 5.535 1 78.31 106 MET A O 1
ATOM 835 N N . SER A 1 107 ? -0.228 -1.787 7.605 1 75.31 107 SER A N 1
ATOM 836 C CA . SER A 1 107 ? 0.001 -3.184 7.246 1 75.31 107 SER A CA 1
ATOM 837 C C . SER A 1 107 ? -0.901 -4.113 8.047 1 75.31 107 SER A C 1
ATOM 839 O O . SER A 1 107 ? -0.995 -3.996 9.273 1 75.31 107 SER A O 1
ATOM 841 N N . GLN A 1 108 ? -1.505 -4.973 7.367 1 76.56 108 GLN A N 1
ATOM 842 C CA . GLN A 1 108 ? -2.283 -6.035 8 1 76.56 108 GLN A CA 1
ATOM 843 C C . GLN A 1 108 ? -1.607 -7.391 7.828 1 76.56 108 GLN A C 1
ATOM 845 O O . GLN A 1 108 ? -2.281 -8.422 7.746 1 76.56 108 GLN A O 1
ATOM 850 N N . LEU A 1 109 ? -0.18 -7.457 7.613 1 75.12 109 LEU A N 1
ATOM 851 C CA . LEU A 1 109 ? 0.641 -8.656 7.508 1 75.12 109 LEU A CA 1
ATOM 852 C C . LEU A 1 109 ? 1.409 -8.906 8.805 1 75.12 109 LEU A C 1
ATOM 854 O O . LEU A 1 109 ? 2.121 -9.906 8.922 1 75.12 109 LEU A O 1
ATOM 858 N N . GLN A 1 110 ? 1.009 -8.406 10 1 67.25 110 GLN A N 1
ATOM 859 C CA . GLN A 1 110 ? 1.789 -8.438 11.227 1 67.25 110 GLN A CA 1
ATOM 860 C C . GLN A 1 110 ? 3.25 -8.078 10.969 1 67.25 110 GLN A C 1
ATOM 862 O O . GLN A 1 110 ? 3.934 -8.773 10.211 1 67.25 110 GLN A O 1
ATOM 867 N N . LEU A 1 111 ? 3.697 -6.934 11.234 1 66.38 111 LEU A N 1
ATOM 868 C CA . LEU A 1 111 ? 5.055 -6.449 11.008 1 66.38 111 LEU A CA 1
ATOM 869 C C . LEU A 1 111 ? 5.965 -6.805 12.18 1 66.38 111 LEU A C 1
ATOM 871 O O . LEU A 1 111 ? 5.504 -6.898 13.32 1 66.38 111 LEU A O 1
ATOM 875 N N . MET B 1 1 ? 1.644 17.75 -0.359 1 83.94 1 MET B N 1
ATOM 876 C CA . MET B 1 1 ? 2.496 17.219 -1.419 1 83.94 1 MET B CA 1
ATOM 877 C C . MET B 1 1 ? 1.79 17.281 -2.77 1 83.94 1 MET B C 1
ATOM 879 O O . MET B 1 1 ? 0.587 17.031 -2.859 1 83.94 1 MET B O 1
ATOM 883 N N . ASP B 1 2 ? 2.572 17.75 -3.729 1 86.69 2 ASP B N 1
ATOM 884 C CA . ASP B 1 2 ? 1.974 17.672 -5.059 1 86.69 2 ASP B CA 1
ATOM 885 C C . ASP B 1 2 ? 2.094 16.266 -5.633 1 86.69 2 ASP B C 1
ATOM 887 O O . ASP B 1 2 ? 2.738 15.398 -5.039 1 86.69 2 ASP B O 1
ATOM 891 N N . VAL B 1 3 ? 1.423 16.047 -6.734 1 84.31 3 VAL B N 1
ATOM 892 C CA . VAL B 1 3 ? 1.302 14.727 -7.34 1 84.31 3 VAL B CA 1
ATOM 893 C C . VAL B 1 3 ? 2.686 14.195 -7.711 1 84.31 3 VAL B C 1
ATOM 895 O O . VAL B 1 3 ? 2.996 13.023 -7.477 1 84.31 3 VAL B O 1
ATOM 898 N N . SER B 1 4 ? 3.439 15.094 -8.273 1 85 4 SER B N 1
ATOM 899 C CA . SER B 1 4 ? 4.781 14.703 -8.695 1 85 4 SER B CA 1
ATOM 900 C C . SER B 1 4 ? 5.617 14.219 -7.508 1 85 4 SER B C 1
ATOM 902 O O . SER B 1 4 ? 6.328 13.227 -7.613 1 85 4 SER B O 1
ATOM 904 N N . MET B 1 5 ? 5.5 14.914 -6.457 1 86.31 5 MET B N 1
ATOM 905 C CA . MET B 1 5 ? 6.238 14.531 -5.258 1 86.31 5 MET B CA 1
ATOM 906 C C . MET B 1 5 ? 5.711 13.211 -4.695 1 86.31 5 MET B C 1
ATOM 908 O O . MET B 1 5 ? 6.488 12.375 -4.23 1 86.31 5 MET B O 1
ATOM 912 N N . LYS B 1 6 ? 4.391 13.086 -4.738 1 86.88 6 LYS B N 1
ATOM 913 C CA . LYS B 1 6 ? 3.807 11.828 -4.281 1 86.88 6 LYS B CA 1
ATOM 914 C C . LYS B 1 6 ? 4.336 10.648 -5.098 1 86.88 6 LYS B C 1
ATOM 916 O O . LYS B 1 6 ? 4.695 9.609 -4.539 1 86.88 6 LYS B O 1
ATOM 921 N N . ARG B 1 7 ? 4.434 10.875 -6.344 1 81.56 7 ARG B N 1
ATOM 922 C CA . ARG B 1 7 ? 4.926 9.828 -7.23 1 81.56 7 ARG B CA 1
ATOM 923 C C . ARG B 1 7 ? 6.387 9.5 -6.938 1 81.56 7 ARG B C 1
ATOM 925 O O . ARG B 1 7 ? 6.754 8.336 -6.812 1 81.56 7 ARG B O 1
ATOM 932 N N . ARG B 1 8 ? 7.129 10.547 -6.875 1 81.31 8 ARG B N 1
ATOM 933 C CA . ARG B 1 8 ? 8.555 10.344 -6.613 1 81.31 8 ARG B CA 1
ATOM 934 C C . ARG B 1 8 ? 8.766 9.664 -5.262 1 81.31 8 ARG B C 1
ATOM 936 O O . ARG B 1 8 ? 9.648 8.812 -5.125 1 81.31 8 ARG B O 1
ATOM 943 N N . THR B 1 9 ? 7.941 10.031 -4.312 1 83.81 9 THR B N 1
ATOM 944 C CA . THR B 1 9 ? 8.031 9.422 -2.99 1 83.81 9 THR B CA 1
ATOM 945 C C . THR B 1 9 ? 7.715 7.926 -3.062 1 83.81 9 THR B C 1
ATOM 947 O O . THR B 1 9 ? 8.453 7.102 -2.518 1 83.81 9 THR B O 1
ATOM 950 N N . LEU B 1 10 ? 6.66 7.621 -3.748 1 82.88 10 LEU B N 1
ATOM 951 C CA . LEU B 1 10 ? 6.246 6.227 -3.879 1 82.88 10 LEU B CA 1
ATOM 952 C C . LEU B 1 10 ? 7.344 5.391 -4.527 1 82.88 10 LEU B C 1
ATOM 954 O O . LEU B 1 10 ? 7.645 4.289 -4.066 1 82.88 10 LEU B O 1
ATOM 958 N N . LEU B 1 11 ? 7.887 5.988 -5.551 1 77.62 11 LEU B N 1
ATOM 959 C CA . LEU B 1 11 ? 8.93 5.27 -6.277 1 77.62 11 LEU B CA 1
ATOM 960 C C . LEU B 1 11 ? 10.133 5.012 -5.383 1 77.62 11 LEU B C 1
ATOM 962 O O . LEU B 1 11 ? 10.82 3.996 -5.535 1 77.62 11 LEU B O 1
ATOM 966 N N . LYS B 1 12 ? 10.289 5.883 -4.461 1 78.06 12 LYS B N 1
ATOM 967 C CA . LYS B 1 12 ? 11.406 5.723 -3.537 1 78.06 12 LYS B CA 1
ATOM 968 C C . LYS B 1 12 ? 11.055 4.766 -2.402 1 78.06 12 LYS B C 1
ATOM 970 O O . LYS B 1 12 ? 11.914 4.047 -1.894 1 78.06 12 LYS B O 1
ATOM 975 N N . VAL B 1 13 ? 9.875 4.844 -2.014 1 77.31 13 VAL B N 1
ATOM 976 C CA . VAL B 1 13 ? 9.438 4.055 -0.868 1 77.31 13 VAL B CA 1
ATOM 977 C C . VAL B 1 13 ? 9.25 2.598 -1.284 1 77.31 13 VAL B C 1
ATOM 979 O O . VAL B 1 13 ? 9.586 1.683 -0.529 1 77.31 13 VAL B O 1
ATOM 982 N N . ILE B 1 14 ? 8.633 2.445 -2.445 1 75.25 14 ILE B N 1
ATOM 983 C CA . ILE B 1 14 ? 8.445 1.087 -2.943 1 75.25 14 ILE B CA 1
ATOM 984 C C . ILE B 1 14 ? 9.578 0.726 -3.896 1 75.25 14 ILE B C 1
ATOM 986 O O . ILE B 1 14 ? 9.969 1.535 -4.742 1 75.25 14 ILE B O 1
ATOM 990 N N . VAL B 1 15 ? 10.453 -0.096 -3.5 1 65.88 15 VAL B N 1
ATOM 991 C CA . VAL B 1 15 ? 11.648 -0.474 -4.25 1 65.88 15 VAL B CA 1
ATOM 992 C C . VAL B 1 15 ? 11.312 -0.589 -5.734 1 65.88 15 VAL B C 1
ATOM 994 O O . VAL B 1 15 ? 11.164 -1.694 -6.258 1 65.88 15 VAL B O 1
ATOM 997 N N . LEU B 1 16 ? 10.766 0.465 -6.301 1 61.47 16 LEU B N 1
ATOM 998 C CA . LEU B 1 16 ? 10.547 0.423 -7.742 1 61.47 16 LEU B CA 1
ATOM 999 C C . LEU B 1 16 ? 11.82 0.799 -8.492 1 61.47 16 LEU B C 1
ATOM 1001 O O . LEU B 1 16 ? 12.07 0.297 -9.594 1 61.47 16 LEU B O 1
ATOM 1005 N N . GLY B 1 17 ? 12.805 1.068 -7.797 1 56.59 17 GLY B N 1
ATOM 1006 C CA . GLY B 1 17 ? 13.977 1.562 -8.508 1 56.59 17 GLY B CA 1
ATOM 1007 C C . GLY B 1 17 ? 13.625 2.479 -9.664 1 56.59 17 GLY B C 1
ATOM 1008 O O . GLY B 1 17 ? 12.711 3.301 -9.562 1 56.59 17 GLY B O 1
ATOM 1009 N N . ASP B 1 18 ? 14.461 2.395 -10.836 1 54.56 18 ASP B N 1
ATOM 1010 C CA . ASP B 1 18 ? 14.359 3.186 -12.062 1 54.56 18 ASP B CA 1
ATOM 1011 C C . ASP B 1 18 ? 13.227 2.674 -12.953 1 54.56 18 ASP B C 1
ATOM 1013 O O . ASP B 1 18 ? 13.43 2.439 -14.141 1 54.56 18 ASP B O 1
ATOM 1017 N N . THR B 1 19 ? 12.281 2.164 -12.281 1 52.5 19 THR B N 1
ATOM 1018 C CA . THR B 1 19 ? 11.273 1.584 -13.156 1 52.5 19 THR B CA 1
ATOM 1019 C C . THR B 1 19 ? 10.578 2.67 -13.969 1 52.5 19 THR B C 1
ATOM 1021 O O . THR B 1 19 ? 10.125 3.676 -13.414 1 52.5 19 THR B O 1
ATOM 1024 N N . THR B 1 20 ? 10.961 2.879 -15.297 1 52.75 20 THR B N 1
ATOM 1025 C CA . THR B 1 20 ? 10.258 3.74 -16.234 1 52.75 20 THR B CA 1
ATOM 1026 C C . THR B 1 20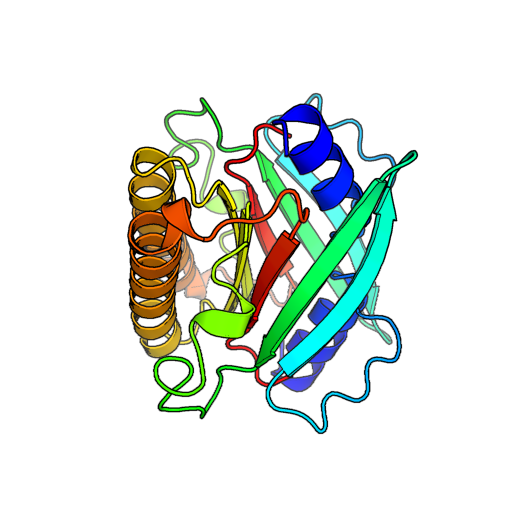 ? 8.789 3.348 -16.328 1 52.75 20 THR B C 1
ATOM 1028 O O . THR B 1 20 ? 8.461 2.178 -16.547 1 52.75 20 THR B O 1
ATOM 1031 N N . ILE B 1 21 ? 7.945 3.977 -15.609 1 51.44 21 ILE B N 1
ATOM 1032 C CA . ILE B 1 21 ? 6.516 3.672 -15.594 1 51.44 21 ILE B CA 1
ATOM 1033 C C . ILE B 1 21 ? 5.902 4.016 -16.953 1 51.44 21 ILE B C 1
ATOM 1035 O O . ILE B 1 21 ? 5.641 5.184 -17.234 1 51.44 21 ILE B O 1
ATOM 1039 N N . GLY B 1 22 ? 6.445 3.838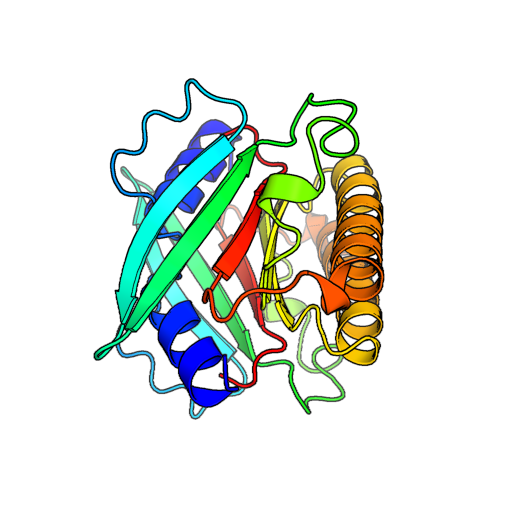 -18.094 1 50.81 22 GLY B N 1
ATOM 1040 C CA . GLY B 1 22 ? 5.793 4.102 -19.375 1 50.81 22 GLY B CA 1
ATOM 1041 C C . GLY B 1 22 ? 4.664 3.135 -19.672 1 50.81 22 GLY B C 1
ATOM 1042 O O . GLY B 1 22 ? 3.908 3.336 -20.625 1 50.81 22 GLY B O 1
ATOM 1043 N N . ALA B 1 23 ? 4.543 2.057 -18.828 1 61.5 23 ALA B N 1
ATOM 1044 C CA . ALA B 1 23 ? 3.484 1.074 -19.047 1 61.5 23 ALA B CA 1
ATOM 1045 C C . ALA B 1 23 ? 2.463 1.096 -17.922 1 61.5 23 ALA B C 1
ATOM 1047 O O . ALA B 1 23 ? 2.674 1.75 -16.891 1 61.5 23 ALA B O 1
ATOM 1048 N N . ASP B 1 24 ? 1.229 0.542 -18.203 1 67.62 24 ASP B N 1
ATOM 1049 C CA . ASP B 1 24 ? 0.138 0.439 -17.25 1 67.62 24 ASP B CA 1
ATOM 1050 C C . ASP B 1 24 ? 0.567 -0.349 -16.016 1 67.62 24 ASP B C 1
ATOM 1052 O O . ASP B 1 24 ? 0.18 -0.015 -14.891 1 67.62 24 ASP B O 1
ATOM 1056 N N . PHE B 1 25 ? 1.453 -1.347 -16.344 1 78.62 25 PHE B N 1
ATOM 1057 C CA . PHE B 1 25 ? 1.955 -2.102 -15.211 1 78.62 25 PHE B CA 1
ATOM 1058 C C . PHE B 1 25 ? 3.404 -2.52 -15.43 1 78.62 25 PHE B C 1
ATOM 1060 O O . PHE B 1 25 ? 3.873 -2.57 -16.562 1 78.62 25 PHE B O 1
ATOM 1067 N N . VAL B 1 26 ? 4.098 -2.658 -14.398 1 79.62 26 VAL B N 1
ATOM 1068 C CA . VAL B 1 26 ? 5.48 -3.123 -14.398 1 79.62 26 VAL B CA 1
ATOM 1069 C C . VAL B 1 26 ? 5.625 -4.309 -13.445 1 79.62 26 VAL B C 1
ATOM 1071 O O . VAL B 1 26 ? 5.016 -4.328 -12.375 1 79.62 26 VAL B O 1
ATOM 1074 N N . THR B 1 27 ? 6.336 -5.309 -13.93 1 83 27 THR B N 1
ATOM 1075 C CA . THR B 1 27 ? 6.66 -6.438 -13.062 1 83 27 THR B CA 1
ATOM 1076 C C . THR B 1 27 ? 8.125 -6.398 -12.648 1 83 27 THR B C 1
ATOM 1078 O O . THR B 1 27 ? 9 -6.113 -13.469 1 83 27 THR B O 1
ATOM 1081 N N . LYS B 1 28 ? 8.367 -6.605 -11.438 1 83.81 28 LYS B N 1
ATOM 1082 C CA . LYS B 1 28 ? 9.727 -6.668 -10.906 1 83.81 28 LYS B CA 1
ATOM 1083 C C . LYS B 1 28 ? 9.922 -7.922 -10.055 1 83.81 28 LYS B C 1
ATOM 1085 O O . LYS B 1 28 ? 9.008 -8.359 -9.359 1 83.81 28 LYS B O 1
ATOM 1090 N N . GLU B 1 29 ? 11.172 -8.445 -10.172 1 86 29 GLU B N 1
ATOM 1091 C CA . GLU B 1 29 ? 11.516 -9.594 -9.336 1 86 29 GLU B CA 1
ATOM 1092 C C . GLU B 1 29 ? 12.5 -9.203 -8.242 1 86 29 GLU B C 1
ATOM 1094 O O . GLU B 1 29 ? 13.453 -8.461 -8.484 1 86 29 GLU B O 1
ATOM 1099 N N . LEU B 1 30 ? 12.164 -9.648 -7.082 1 83.94 30 LEU B N 1
ATOM 1100 C CA . LEU B 1 30 ? 13.031 -9.453 -5.93 1 83.94 30 LEU B CA 1
ATOM 1101 C C . LEU B 1 30 ? 13.422 -10.789 -5.305 1 83.94 30 LEU B C 1
ATOM 1103 O O . LEU B 1 30 ? 12.594 -11.695 -5.203 1 83.94 30 LEU B O 1
ATOM 1107 N N . GLN B 1 31 ? 14.695 -10.883 -4.965 1 88.12 31 GLN B N 1
ATOM 1108 C CA . GLN B 1 31 ? 15.133 -12.062 -4.223 1 88.12 31 GLN B CA 1
ATOM 1109 C C . GLN B 1 31 ? 15.047 -11.82 -2.717 1 88.12 31 GLN B C 1
ATOM 1111 O O . GLN B 1 31 ? 15.68 -10.906 -2.189 1 88.12 31 GLN B O 1
ATOM 1116 N N . ILE B 1 32 ? 14.203 -12.531 -2.148 1 82.81 32 ILE B N 1
ATOM 1117 C CA . ILE B 1 32 ? 14.086 -12.516 -0.694 1 82.81 32 ILE B CA 1
ATOM 1118 C C . ILE B 1 32 ? 14.508 -13.867 -0.126 1 82.81 32 ILE B C 1
ATOM 1120 O O . ILE B 1 32 ? 13.859 -14.891 -0.372 1 82.81 32 ILE B O 1
ATOM 1124 N N . ASP B 1 33 ? 15.562 -13.773 0.677 1 81.94 33 ASP B N 1
ATOM 1125 C CA . ASP B 1 33 ? 16.156 -15.023 1.125 1 81.94 33 ASP B CA 1
ATOM 1126 C C . ASP B 1 33 ? 16.422 -15.961 -0.051 1 81.94 33 ASP B C 1
ATOM 1128 O O . ASP B 1 33 ? 17.188 -15.625 -0.963 1 81.94 33 ASP B O 1
ATOM 1132 N N . ASP B 1 34 ? 15.898 -17.078 -0.219 1 86.62 34 ASP B N 1
ATOM 1133 C CA . ASP B 1 34 ? 16.156 -18.031 -1.301 1 86.62 34 ASP B CA 1
ATOM 1134 C C . ASP B 1 34 ? 14.945 -18.188 -2.201 1 86.62 34 ASP B C 1
ATOM 1136 O O . ASP B 1 34 ? 14.805 -19.203 -2.896 1 86.62 34 ASP B O 1
ATOM 1140 N N . LYS B 1 35 ? 14.156 -17.078 -2.113 1 89.25 35 LYS B N 1
ATOM 1141 C CA . LYS B 1 35 ? 12.938 -17.141 -2.92 1 89.25 35 LYS B CA 1
ATOM 1142 C C . LYS B 1 35 ? 12.781 -15.898 -3.793 1 89.25 35 LYS B C 1
ATOM 1144 O O . LYS B 1 35 ? 13.164 -14.797 -3.387 1 89.25 35 LYS B O 1
ATOM 1149 N N . LEU B 1 36 ? 12.195 -16.219 -4.973 1 90.06 36 LEU B N 1
ATOM 1150 C CA . LEU B 1 36 ? 11.875 -15.109 -5.875 1 90.06 36 LEU B CA 1
ATOM 1151 C C . LEU B 1 36 ? 10.469 -14.578 -5.617 1 90.06 36 LEU B C 1
ATOM 1153 O O . LEU B 1 36 ? 9.523 -15.359 -5.504 1 90.06 36 LEU B O 1
ATOM 1157 N N . VAL B 1 37 ? 10.406 -13.328 -5.434 1 89 37 VAL B N 1
ATOM 1158 C CA . VAL B 1 37 ? 9.117 -12.672 -5.246 1 89 37 VAL B CA 1
ATOM 1159 C C . VAL B 1 37 ? 8.859 -11.703 -6.398 1 89 37 VAL B C 1
ATOM 1161 O O . VAL B 1 37 ? 9.719 -10.883 -6.73 1 89 37 VAL B O 1
ATOM 1164 N N . THR B 1 38 ? 7.707 -11.867 -6.984 1 88.19 38 THR B N 1
ATOM 1165 C CA . THR B 1 38 ? 7.32 -10.977 -8.07 1 88.19 38 THR B CA 1
ATOM 1166 C C . THR B 1 38 ? 6.504 -9.797 -7.539 1 88.19 38 THR B C 1
ATOM 1168 O O . THR B 1 38 ? 5.531 -9.992 -6.809 1 88.19 38 THR B O 1
ATOM 1171 N N . LEU B 1 39 ? 6.992 -8.617 -7.891 1 87.38 39 LEU B N 1
ATOM 1172 C CA . LEU B 1 39 ? 6.203 -7.414 -7.656 1 87.38 39 LEU B CA 1
ATOM 1173 C C . LEU B 1 39 ? 5.488 -6.98 -8.93 1 87.38 39 LEU B C 1
ATOM 1175 O O . LEU B 1 39 ? 6.125 -6.793 -9.977 1 87.38 39 LEU B O 1
ATOM 1179 N N . GLN B 1 40 ? 4.211 -7.031 -8.852 1 84.31 40 GLN B N 1
ATOM 1180 C CA . GLN B 1 40 ? 3.4 -6.512 -9.945 1 84.31 40 GLN B CA 1
ATOM 1181 C C . GLN B 1 40 ? 2.83 -5.137 -9.609 1 84.31 40 GLN B C 1
ATOM 1183 O O . GLN B 1 40 ? 1.956 -5.02 -8.75 1 84.31 40 GLN B O 1
ATOM 1188 N N . ILE B 1 41 ? 3.275 -4.105 -10.32 1 84.19 41 ILE B N 1
ATOM 1189 C CA . ILE B 1 41 ? 2.973 -2.725 -9.969 1 84.19 41 ILE B CA 1
ATOM 1190 C C . ILE B 1 41 ? 2.064 -2.109 -11.031 1 84.19 41 ILE B C 1
ATOM 1192 O O . ILE B 1 41 ? 2.4 -2.105 -12.219 1 84.19 41 ILE B O 1
ATOM 1196 N N . TRP B 1 42 ? 0.981 -1.58 -10.562 1 82.62 42 TRP B N 1
ATOM 1197 C CA . TRP B 1 42 ? -0.028 -1.008 -11.445 1 82.62 42 TRP B CA 1
ATOM 1198 C C . TRP B 1 42 ? -0.239 0.472 -11.141 1 82.62 42 TRP B C 1
ATOM 1200 O O . TRP B 1 42 ? -0.278 0.876 -9.977 1 82.62 42 TRP B O 1
ATOM 1210 N N . ASP B 1 43 ? -0.298 1.222 -12.289 1 80.94 43 ASP B N 1
ATOM 1211 C CA . ASP B 1 43 ? -0.822 2.582 -12.203 1 80.94 43 ASP B CA 1
ATOM 1212 C C . ASP B 1 43 ? -2.295 2.629 -12.602 1 80.94 43 ASP B C 1
ATOM 1214 O O . ASP B 1 43 ? -2.629 2.502 -13.781 1 80.94 43 ASP B O 1
ATOM 1218 N N . THR B 1 44 ? -3.139 2.812 -11.695 1 79.81 44 THR B N 1
ATOM 1219 C CA . THR B 1 44 ? -4.559 2.652 -11.984 1 79.81 44 THR B CA 1
ATOM 1220 C C . THR B 1 44 ? -5.238 4.012 -12.133 1 79.81 44 THR B C 1
ATOM 1222 O O . THR B 1 44 ? -6.441 4.086 -12.398 1 79.81 44 THR B O 1
ATOM 1225 N N . VAL B 1 45 ? -4.398 5.043 -11.891 1 73.81 45 VAL B N 1
ATOM 1226 C CA . VAL B 1 45 ? -5.004 6.359 -12.078 1 73.81 45 VAL B CA 1
ATOM 1227 C C . VAL B 1 45 ? -5.41 6.539 -13.539 1 73.81 45 VAL B C 1
ATOM 1229 O O . VAL B 1 45 ? -4.594 6.352 -14.438 1 73.81 45 VAL B O 1
ATOM 1232 N N . GLY B 1 46 ? -6.598 6.996 -13.75 1 63.97 46 GLY B N 1
ATOM 1233 C CA . GLY B 1 46 ? -7.102 7.25 -15.094 1 63.97 46 GLY B CA 1
ATOM 1234 C C . GLY B 1 46 ? -7.48 5.984 -15.836 1 63.97 46 GLY B C 1
ATOM 1235 O O . GLY B 1 46 ? -7.965 6.047 -16.969 1 63.97 46 GLY B O 1
ATOM 1236 N N . GLN B 1 47 ? -6.906 4.91 -15.336 1 59.84 47 GLN B N 1
ATOM 1237 C CA . GLN B 1 47 ? -7.246 3.672 -16.031 1 59.84 47 GLN B CA 1
ATOM 1238 C C . GLN B 1 47 ? -8.609 3.146 -15.586 1 59.84 47 GLN B C 1
ATOM 1240 O O . GLN B 1 47 ? -8.906 3.117 -14.391 1 59.84 47 GLN B O 1
ATOM 1245 N N . GLU B 1 48 ? -9.445 3.469 -16.547 1 53.34 48 GLU B N 1
ATOM 1246 C CA . GLU B 1 48 ? -10.703 2.797 -16.219 1 53.34 48 GLU B CA 1
ATOM 1247 C C . GLU B 1 48 ? -10.445 1.418 -15.617 1 53.34 48 GLU B C 1
ATOM 1249 O O . GLU B 1 48 ? -10.57 1.233 -14.406 1 53.34 48 GLU B O 1
ATOM 1254 N N . ARG B 1 49 ? -10.477 0.349 -16.594 1 49.94 49 ARG B N 1
ATOM 1255 C CA . ARG B 1 49 ? -10.703 -1.022 -16.156 1 49.94 49 ARG B CA 1
ATOM 1256 C C . ARG B 1 49 ? -9.398 -1.671 -15.688 1 49.94 49 ARG B C 1
ATOM 1258 O O . ARG B 1 49 ? -8.555 -2.035 -16.516 1 49.94 49 ARG B O 1
ATO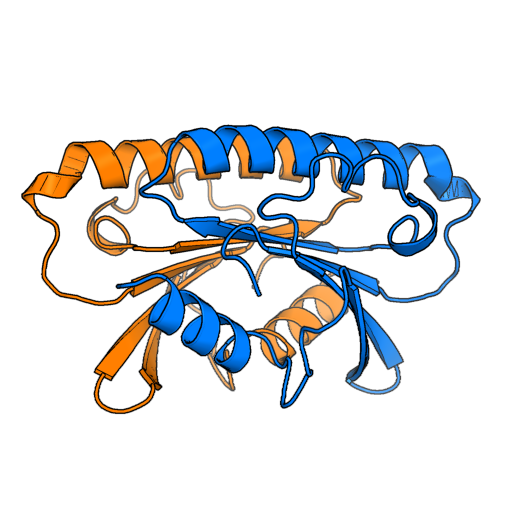M 1265 N N . PHE B 1 50 ? -8.414 -1.145 -14.672 1 54.31 50 PHE B N 1
ATOM 1266 C CA . PHE B 1 50 ? -7.645 -2.186 -14 1 54.31 50 PHE B CA 1
ATOM 1267 C C . PHE B 1 50 ? -8.367 -3.525 -14.07 1 54.31 50 PHE B C 1
ATOM 1269 O O . PHE B 1 50 ? -7.734 -4.578 -14.164 1 54.31 50 PHE B O 1
ATOM 1276 N N . GLN B 1 51 ? -9.734 -3.387 -14.117 1 54.09 51 GLN B N 1
ATOM 1277 C CA . GLN B 1 51 ? -10.57 -4.578 -14.117 1 54.09 51 GLN B CA 1
ATOM 1278 C C . GLN B 1 51 ? -10.328 -5.422 -15.359 1 54.09 51 GLN B C 1
ATOM 1280 O O . GLN B 1 51 ? -10.391 -6.652 -15.305 1 54.09 51 GLN B O 1
ATOM 1285 N N . SER B 1 52 ? -10.148 -4.621 -16.375 1 46.12 52 SER B N 1
ATOM 1286 C CA . SER B 1 52 ? -10.25 -5.504 -17.531 1 46.12 52 SER B CA 1
ATOM 1287 C C . SER B 1 52 ? -8.938 -6.234 -17.797 1 46.12 52 SER B C 1
ATOM 1289 O O . SER B 1 52 ? -8.938 -7.383 -18.234 1 46.12 52 SER B O 1
ATOM 1291 N N . LEU B 1 53 ? -7.852 -5.457 -17.859 1 53.19 53 LEU B N 1
ATOM 1292 C CA . LEU B 1 53 ? -6.68 -6.012 -18.531 1 53.19 53 LEU B CA 1
ATOM 1293 C C . LEU B 1 53 ? -6.047 -7.117 -17.688 1 53.19 53 LEU B C 1
ATOM 1295 O O . LEU B 1 53 ? -5.27 -7.926 -18.203 1 53.19 53 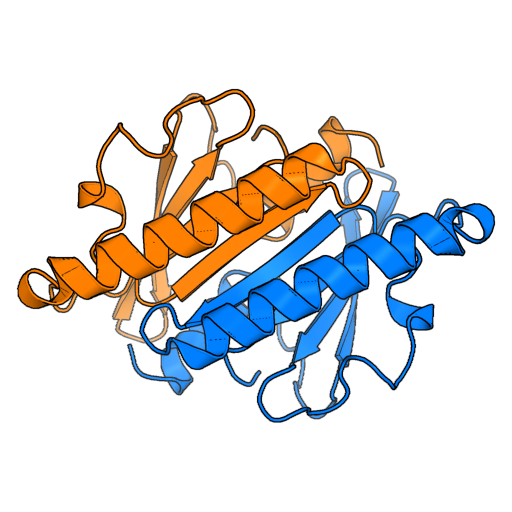LEU B O 1
ATOM 1299 N N . GLY B 1 54 ? -6.609 -7.848 -16.844 1 60.59 54 GLY B N 1
ATOM 1300 C CA . GLY B 1 54 ? -6.598 -9.297 -16.734 1 60.59 54 GLY B CA 1
ATOM 1301 C C . GLY B 1 54 ? -6.078 -9.789 -15.391 1 60.59 54 GLY B C 1
ATOM 1302 O O . GLY B 1 54 ? -4.945 -9.492 -15.008 1 60.59 54 GLY B O 1
ATOM 1303 N N . SER B 1 55 ? -6.906 -10.133 -14.664 1 72.75 55 SER B N 1
ATOM 1304 C CA . SER B 1 55 ? -6.766 -10.961 -13.469 1 72.75 55 SER B CA 1
ATOM 1305 C C . SER B 1 55 ? -5.594 -11.922 -13.602 1 72.75 55 SER B C 1
ATOM 1307 O O . SER B 1 55 ? -5.004 -12.336 -12.602 1 72.75 55 SER B O 1
ATOM 1309 N N . ALA B 1 56 ? -5.184 -11.992 -14.867 1 74.62 56 ALA B N 1
ATOM 1310 C CA . ALA B 1 56 ? -4.141 -12.992 -15.102 1 74.62 56 ALA B CA 1
ATOM 1311 C C . ALA B 1 56 ? -2.811 -12.539 -14.508 1 74.62 56 ALA B C 1
ATOM 1313 O O . ALA B 1 56 ? -1.98 -13.375 -14.125 1 74.62 56 ALA B O 1
ATOM 1314 N N . PHE B 1 57 ? -2.693 -11.25 -14.367 1 78 57 PHE B N 1
ATOM 1315 C CA . PHE B 1 57 ? -1.394 -10.734 -13.945 1 78 57 PHE B CA 1
ATOM 1316 C C . PHE B 1 57 ? -1.286 -10.711 -12.43 1 78 57 PHE B C 1
ATOM 1318 O O . PHE B 1 57 ? -0.184 -10.742 -11.875 1 78 57 PHE B O 1
ATOM 1325 N N . TYR B 1 58 ? -2.406 -10.688 -11.836 1 80.69 58 TYR B N 1
ATOM 1326 C CA . TYR B 1 58 ? -2.273 -10.578 -10.391 1 80.69 58 TYR B CA 1
ATOM 1327 C C . TYR B 1 58 ? -2.994 -11.727 -9.688 1 80.69 58 TYR B C 1
ATOM 1329 O O . TYR B 1 58 ? -3.092 -11.75 -8.461 1 80.69 58 TYR B O 1
ATOM 1337 N N . ARG B 1 59 ? -3.562 -12.664 -10.43 1 79.81 59 ARG B N 1
ATOM 1338 C CA . ARG B 1 59 ? -4.352 -13.75 -9.852 1 79.81 59 ARG B CA 1
ATOM 1339 C C . ARG B 1 59 ? -3.504 -14.609 -8.922 1 79.81 59 ARG B C 1
ATOM 1341 O O . ARG B 1 59 ? -4.035 -15.312 -8.062 1 79.81 59 ARG B O 1
ATOM 1348 N N . GLY B 1 60 ? -2.238 -14.531 -9 1 83.5 60 GLY B N 1
ATOM 1349 C CA . GLY B 1 60 ? -1.367 -15.297 -8.125 1 83.5 60 GLY B CA 1
ATOM 1350 C C . GLY B 1 60 ? -0.87 -14.508 -6.934 1 83.5 60 GLY B C 1
ATOM 1351 O O . GLY B 1 60 ? -0.033 -14.992 -6.168 1 83.5 60 GLY B O 1
ATOM 1352 N N . ALA B 1 61 ? -1.441 -13.367 -6.734 1 89.06 61 ALA B N 1
ATOM 1353 C CA . ALA B 1 61 ? -0.932 -12.492 -5.68 1 89.06 61 ALA B CA 1
ATOM 1354 C C . ALA B 1 61 ? -1.221 -13.078 -4.301 1 89.06 61 ALA B C 1
ATOM 1356 O O . ALA B 1 61 ? -2.299 -13.625 -4.062 1 89.06 61 ALA B O 1
ATOM 1357 N N . ASP B 1 62 ? -0.226 -12.938 -3.412 1 91.44 62 ASP B N 1
ATOM 1358 C CA . ASP B 1 62 ? -0.377 -13.305 -2.008 1 91.44 62 ASP B CA 1
ATOM 1359 C C . ASP B 1 62 ? -0.755 -12.094 -1.157 1 91.44 62 ASP B C 1
ATOM 1361 O O . ASP B 1 62 ? -1.43 -12.234 -0.135 1 91.44 62 ASP B O 1
ATOM 1365 N N . CYS B 1 63 ? -0.274 -10.969 -1.617 1 91.25 63 CYS B N 1
ATOM 1366 C CA . CYS B 1 63 ? -0.5 -9.719 -0.908 1 91.25 63 CYS B CA 1
ATOM 1367 C C . CYS B 1 63 ? -0.823 -8.594 -1.881 1 91.25 63 CYS B C 1
ATOM 1369 O O . CYS B 1 63 ? -0.453 -8.656 -3.055 1 91.25 63 CYS B O 1
ATOM 1371 N N . CYS B 1 64 ? -1.499 -7.652 -1.355 1 90.75 64 CYS B N 1
ATOM 1372 C CA . CYS B 1 64 ? -1.812 -6.457 -2.125 1 90.75 64 CYS B CA 1
ATOM 1373 C C . CYS B 1 64 ? -1.389 -5.199 -1.375 1 90.75 64 CYS B C 1
ATOM 1375 O O . CYS B 1 64 ? -1.598 -5.094 -0.166 1 90.75 64 CYS B O 1
ATOM 1377 N N . VAL B 1 65 ? -0.817 -4.312 -2.137 1 89.62 65 VAL B N 1
ATOM 1378 C CA . VAL B 1 65 ? -0.476 -2.977 -1.654 1 89.62 65 VAL B CA 1
ATOM 1379 C C . VAL B 1 65 ? -1.255 -1.927 -2.441 1 89.62 65 VAL B C 1
ATOM 1381 O O . VAL B 1 65 ? -1.167 -1.87 -3.67 1 89.62 65 VAL B O 1
ATOM 1384 N N . ILE B 1 66 ? -1.972 -1.173 -1.769 1 90.06 66 ILE B N 1
ATOM 1385 C CA . ILE B 1 66 ? -2.732 -0.109 -2.414 1 90.06 66 ILE B CA 1
ATOM 1386 C C . ILE B 1 66 ? -2.227 1.25 -1.936 1 90.06 66 ILE B C 1
ATOM 1388 O O . ILE B 1 66 ? -2.08 1.478 -0.732 1 90.06 66 ILE B O 1
ATOM 1392 N N . VAL B 1 67 ? -1.985 2.09 -2.893 1 91.06 67 VAL B N 1
ATOM 1393 C CA . VAL B 1 67 ? -1.528 3.441 -2.588 1 91.06 67 VAL B CA 1
ATOM 1394 C C . VAL B 1 67 ? -2.477 4.461 -3.215 1 91.06 67 VAL B C 1
ATOM 1396 O O . VAL B 1 67 ? -2.828 4.352 -4.391 1 91.06 67 VAL B O 1
ATOM 1399 N N . PHE B 1 68 ? -2.908 5.395 -2.408 1 90.88 68 PHE B N 1
ATOM 1400 C CA . PHE B 1 68 ? -3.801 6.402 -2.969 1 90.88 68 PHE B CA 1
ATOM 1401 C C . PHE B 1 68 ? -3.678 7.715 -2.209 1 90.88 68 PHE B C 1
ATOM 1403 O O . PHE B 1 68 ? -3.191 7.742 -1.076 1 90.88 68 PHE B O 1
ATOM 1410 N N . ASP B 1 69 ? -4.082 8.789 -2.914 1 90.81 69 ASP B N 1
ATOM 1411 C CA . ASP B 1 69 ? -4.129 10.117 -2.307 1 90.81 69 ASP B CA 1
ATOM 1412 C C . ASP B 1 69 ? -5.32 10.242 -1.358 1 90.81 69 ASP B C 1
ATOM 1414 O O . ASP B 1 69 ? -6.473 10.133 -1.781 1 90.81 69 ASP B O 1
ATOM 1418 N N . VAL B 1 70 ? -5.062 10.523 -0.112 1 90.69 70 VAL B N 1
ATOM 1419 C CA . VAL B 1 70 ? -6.113 10.508 0.902 1 90.69 70 VAL B CA 1
ATOM 1420 C C . VAL B 1 70 ? -6.941 11.789 0.809 1 90.69 70 VAL B C 1
ATOM 1422 O O . VAL B 1 70 ? -8.008 11.891 1.417 1 90.69 70 VAL B O 1
ATOM 1425 N N . ASN B 1 71 ? -6.508 12.703 0.035 1 89.12 71 ASN B N 1
ATOM 1426 C CA . ASN B 1 71 ? -7.203 13.984 -0.082 1 89.12 71 ASN B CA 1
ATOM 1427 C C . ASN B 1 71 ? -8.188 13.977 -1.246 1 89.12 71 ASN B C 1
ATOM 1429 O O . ASN B 1 71 ? -8.945 14.938 -1.426 1 89.12 71 ASN B O 1
ATOM 1433 N N . ILE B 1 72 ? -8.188 12.938 -2.004 1 89.31 72 ILE B N 1
ATOM 1434 C CA . ILE B 1 72 ? -9.102 12.789 -3.131 1 89.31 72 ILE B CA 1
ATOM 1435 C C . ILE B 1 72 ? -10.086 11.656 -2.855 1 89.31 72 ILE B C 1
ATOM 1437 O O . ILE B 1 72 ? -9.773 10.484 -3.086 1 89.31 72 ILE B O 1
ATOM 1441 N N . LEU B 1 73 ? -11.258 11.945 -2.492 1 88.5 73 LEU B N 1
ATOM 1442 C CA . LEU B 1 73 ? -12.258 10.992 -2.025 1 88.5 73 LEU B CA 1
ATOM 1443 C C . LEU B 1 73 ? -12.586 9.977 -3.115 1 88.5 73 LEU B C 1
ATOM 1445 O O . LEU B 1 73 ? -12.828 8.805 -2.824 1 88.5 73 LEU B O 1
ATOM 1449 N N . ARG B 1 74 ? -12.609 10.43 -4.316 1 88.06 74 ARG B N 1
ATOM 1450 C CA . ARG B 1 74 ? -12.93 9.508 -5.402 1 88.06 74 ARG B CA 1
ATOM 1451 C C . ARG B 1 74 ? -11.891 8.398 -5.492 1 88.06 74 ARG B C 1
ATOM 1453 O O . ARG B 1 74 ? -12.211 7.273 -5.891 1 88.06 74 ARG B O 1
ATOM 1460 N N . LEU B 1 75 ? -10.703 8.695 -5.105 1 87.81 75 LEU B N 1
ATOM 1461 C CA . LEU B 1 75 ? -9.656 7.684 -5.148 1 87.81 75 LEU B CA 1
ATOM 1462 C 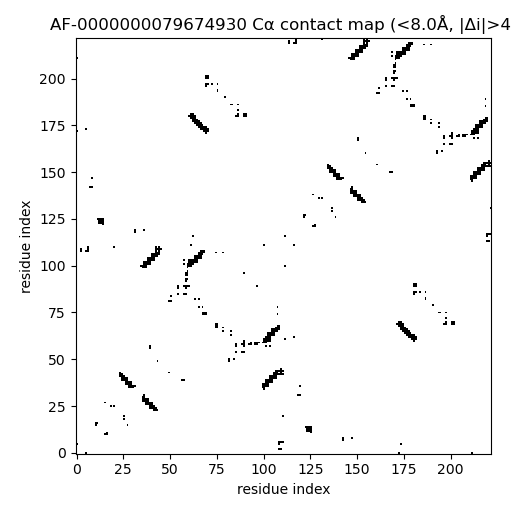C . LEU B 1 75 ? -9.867 6.633 -4.066 1 87.81 75 LEU B C 1
ATOM 1464 O O . LEU B 1 75 ? -9.555 5.461 -4.262 1 87.81 75 LEU B O 1
ATOM 1468 N N . LEU B 1 76 ? -10.461 7.086 -3.021 1 88.25 76 LEU B N 1
ATOM 1469 C CA . LEU B 1 76 ? -10.82 6.117 -1.992 1 88.25 76 LEU B CA 1
ATOM 1470 C C . LEU B 1 76 ? -11.805 5.086 -2.535 1 88.25 76 LEU B C 1
ATOM 1472 O O . LEU B 1 76 ? -11.602 3.881 -2.385 1 88.25 76 LEU B O 1
ATOM 1476 N N . CYS B 1 77 ? -12.805 5.586 -3.135 1 88.38 77 CYS B N 1
ATOM 1477 C CA . CYS B 1 77 ? -13.828 4.699 -3.68 1 88.38 77 CYS B CA 1
ATOM 1478 C C . CYS B 1 77 ? -13.227 3.736 -4.699 1 88.38 77 CYS B C 1
ATOM 1480 O O . CYS B 1 77 ? -13.523 2.539 -4.672 1 88.38 77 CYS B O 1
ATOM 1482 N N . SER B 1 78 ? -12.438 4.273 -5.543 1 86.5 78 SER B N 1
ATOM 1483 C CA . SER B 1 78 ? -11.781 3.451 -6.555 1 86.5 78 SER B CA 1
ATOM 1484 C C . SER B 1 78 ? -10.891 2.395 -5.91 1 86.5 78 SER B C 1
ATOM 1486 O O . SER B 1 78 ? -10.867 1.244 -6.352 1 86.5 78 SER B O 1
ATOM 1488 N N . CYS B 1 79 ? -10.219 2.785 -4.922 1 85.81 79 CYS B N 1
ATOM 1489 C CA . CYS B 1 79 ? -9.336 1.87 -4.211 1 85.81 79 CYS B CA 1
ATOM 1490 C C . CYS B 1 79 ? -10.125 0.743 -3.559 1 85.81 79 CYS B C 1
ATOM 1492 O O . CYS B 1 79 ? -9.727 -0.42 -3.621 1 85.81 79 CYS B O 1
ATOM 1494 N N . LEU B 1 80 ? -11.188 1.117 -2.938 1 87.94 80 LEU B N 1
ATOM 1495 C CA . LEU B 1 80 ? -12.023 0.117 -2.281 1 87.94 80 LEU B CA 1
ATOM 1496 C C . LEU B 1 80 ? -12.555 -0.895 -3.291 1 87.94 80 LEU B C 1
ATOM 1498 O O . LEU B 1 80 ? -12.531 -2.102 -3.039 1 87.94 80 LEU B O 1
ATOM 1502 N N . ILE B 1 81 ? -12.93 -0.382 -4.363 1 87.38 81 ILE B N 1
ATOM 1503 C CA . ILE B 1 81 ? -13.445 -1.246 -5.418 1 87.38 81 ILE B CA 1
ATOM 1504 C C . ILE B 1 81 ? -12.328 -2.158 -5.93 1 87.38 81 ILE B C 1
ATOM 1506 O O . ILE B 1 81 ? -12.516 -3.373 -6.047 1 87.38 81 ILE B O 1
ATOM 1510 N N . ASP B 1 82 ? -11.195 -1.618 -6.188 1 84.81 82 ASP B N 1
ATOM 1511 C CA . ASP B 1 82 ? -10.07 -2.396 -6.699 1 84.81 82 ASP B CA 1
ATOM 1512 C C . ASP B 1 82 ? -9.664 -3.48 -5.703 1 84.81 82 ASP B C 1
ATOM 1514 O O . ASP B 1 82 ? -9.359 -4.609 -6.098 1 84.81 82 ASP B O 1
ATOM 1518 N N . CYS B 1 83 ? -9.664 -3.105 -4.469 1 86.69 83 CYS B N 1
ATOM 1519 C CA . CYS B 1 83 ? -9.336 -4.086 -3.439 1 86.69 83 CYS B CA 1
ATOM 1520 C C . CYS B 1 83 ? -10.289 -5.27 -3.49 1 86.69 83 CYS B C 1
ATOM 1522 O O . CYS B 1 83 ? -9.859 -6.426 -3.449 1 86.69 83 CYS B O 1
ATOM 1524 N N . CYS B 1 84 ? -11.477 -4.953 -3.592 1 88.75 84 CYS B N 1
ATOM 1525 C CA . CYS B 1 84 ? -12.484 -6.008 -3.617 1 88.75 84 CYS B CA 1
ATOM 1526 C C . CYS B 1 84 ? -12.336 -6.883 -4.855 1 88.75 84 CYS B C 1
ATOM 1528 O O . CYS B 1 84 ? -12.422 -8.109 -4.77 1 88.75 84 CYS B O 1
ATOM 1530 N N . VAL B 1 85 ? -12.094 -6.254 -5.898 1 85.62 85 VAL B N 1
ATOM 1531 C CA . VAL B 1 85 ? -11.984 -6.973 -7.164 1 85.62 85 VAL B CA 1
ATOM 1532 C C . VAL B 1 85 ? -10.758 -7.891 -7.133 1 85.62 85 VAL B C 1
ATOM 1534 O O . VAL B 1 85 ? -10.836 -9.055 -7.539 1 85.62 85 VAL B O 1
ATOM 1537 N N . ILE B 1 86 ? -9.68 -7.469 -6.621 1 86 86 ILE B N 1
ATOM 1538 C CA . ILE B 1 86 ? -8.461 -8.266 -6.566 1 86 86 ILE B CA 1
ATOM 1539 C C . ILE B 1 86 ? -8.664 -9.469 -5.652 1 86 86 ILE B C 1
ATOM 1541 O O . ILE B 1 86 ? -8.328 -10.602 -6.02 1 86 86 ILE B O 1
ATOM 1545 N N . VAL B 1 87 ? -9.211 -9.18 -4.527 1 88.38 87 VAL B N 1
ATOM 1546 C CA . VAL B 1 87 ? -9.43 -10.258 -3.568 1 88.38 87 VAL B CA 1
ATOM 1547 C C . VAL B 1 87 ? -10.375 -11.297 -4.168 1 88.38 87 VAL B C 1
ATOM 1549 O O . VAL B 1 87 ? -10.141 -12.5 -4.051 1 88.38 87 VAL B O 1
ATOM 1552 N N . PHE B 1 88 ? -11.406 -10.742 -4.785 1 87.12 88 PHE B N 1
ATOM 1553 C CA . PHE B 1 88 ? -12.359 -11.648 -5.418 1 87.12 88 PHE B CA 1
ATOM 1554 C C . PHE B 1 88 ? -11.68 -12.477 -6.504 1 87.12 88 PHE B C 1
ATOM 1556 O O . PHE B 1 88 ? -11.836 -13.695 -6.539 1 87.12 88 PHE B O 1
ATOM 1563 N N . ASP B 1 89 ? -10.938 -11.805 -7.355 1 85.19 89 ASP B N 1
ATOM 1564 C CA . ASP B 1 89 ? -10.273 -12.477 -8.469 1 85.19 89 ASP B CA 1
ATOM 1565 C C . ASP B 1 89 ? -9.273 -13.516 -7.973 1 85.19 89 ASP B C 1
ATOM 1567 O O . ASP B 1 89 ? -9.227 -14.641 -8.484 1 85.19 89 ASP B O 1
ATOM 1571 N N . VAL B 1 90 ? -8.531 -13.156 -7.039 1 86.25 90 VAL B N 1
ATOM 1572 C CA . VAL B 1 90 ? -7.496 -14.062 -6.543 1 86.25 90 VAL B CA 1
ATOM 1573 C C . VAL B 1 90 ? -8.141 -15.281 -5.887 1 86.25 90 VAL B C 1
ATOM 1575 O O . VAL B 1 90 ? -7.664 -16.406 -6.047 1 86.25 90 VAL B O 1
ATOM 1578 N N . ASN B 1 91 ? -9.258 -15.062 -5.184 1 87.19 91 ASN B N 1
ATOM 1579 C CA . ASN B 1 91 ? -9.883 -16.156 -4.445 1 87.19 91 ASN B CA 1
ATOM 1580 C C . ASN B 1 91 ? -10.727 -17.047 -5.359 1 87.19 91 ASN B C 1
ATOM 1582 O O . ASN B 1 91 ? -10.906 -18.234 -5.086 1 87.19 91 ASN B O 1
ATOM 1586 N N . ILE B 1 92 ? -11.156 -16.469 -6.402 1 84.19 92 ILE B N 1
ATOM 1587 C CA . ILE B 1 92 ? -11.93 -17.25 -7.359 1 84.19 92 ILE B CA 1
ATOM 1588 C C . ILE B 1 92 ? -10.984 -18.062 -8.242 1 84.19 92 ILE B C 1
ATOM 1590 O O . ILE B 1 92 ? -11.297 -19.188 -8.617 1 84.19 92 ILE B O 1
ATOM 1594 N N . LEU B 1 93 ? -9.883 -17.484 -8.516 1 79.19 93 LEU B N 1
ATOM 1595 C CA . LEU B 1 93 ? -8.938 -18.125 -9.422 1 79.19 93 LEU B CA 1
ATOM 1596 C C . LEU B 1 93 ? -7.832 -18.828 -8.641 1 79.19 93 LEU B C 1
ATOM 1598 O O . LEU B 1 93 ? -6.754 -19.094 -9.188 1 79.19 93 LEU B O 1
ATOM 1602 N N . LYS B 1 94 ? -8.117 -19 -7.402 1 76.31 94 LYS B N 1
ATOM 1603 C CA . LYS B 1 94 ? -7.156 -19.578 -6.473 1 76.31 94 LYS B CA 1
ATOM 1604 C C . LYS B 1 94 ? -6.641 -20.922 -6.988 1 76.31 94 LYS B C 1
ATOM 1606 O O . LYS B 1 94 ? -5.473 -21.266 -6.793 1 76.31 94 LYS B O 1
ATOM 1611 N N . SER B 1 95 ? -7.555 -21.594 -7.633 1 70.44 95 SER B N 1
ATOM 1612 C CA . SER B 1 95 ? -7.188 -22.922 -8.133 1 70.44 95 SER B CA 1
ATOM 1613 C C . SER B 1 95 ? -6.082 -22.812 -9.18 1 70.44 95 SER B C 1
ATOM 1615 O O . SER B 1 95 ? -5.395 -23.797 -9.461 1 70.44 95 SER B O 1
ATOM 1617 N N . PHE B 1 96 ? -5.848 -21.672 -9.664 1 69.12 96 PHE B N 1
ATOM 1618 C CA . PHE B 1 96 ? -4.84 -21.469 -10.695 1 69.12 96 PHE B CA 1
ATOM 1619 C C . PHE B 1 96 ? -3.566 -20.891 -10.102 1 69.12 96 PHE B C 1
ATOM 1621 O O . PHE B 1 96 ? -2.602 -20.625 -10.82 1 69.12 96 PHE B O 1
ATOM 1628 N N . LYS B 1 97 ? -3.688 -20.766 -8.766 1 70.69 97 LYS B N 1
ATOM 1629 C CA . LYS B 1 97 ? -2.525 -20.156 -8.133 1 70.69 97 LYS B CA 1
ATOM 1630 C C . LYS B 1 97 ? -1.311 -21.062 -8.195 1 70.69 97 LYS B C 1
ATOM 1632 O O . LYS B 1 97 ? -1.419 -22.266 -7.941 1 70.69 97 LYS B O 1
ATOM 1637 N N . THR B 1 98 ? -0.328 -20.562 -8.828 1 69 98 THR B N 1
ATOM 1638 C CA . THR B 1 98 ? 0.967 -21.234 -8.852 1 69 98 THR B CA 1
ATOM 1639 C C . THR B 1 98 ? 1.735 -20.969 -7.559 1 69 98 THR B C 1
ATOM 1641 O O . THR B 1 98 ? 1.267 -20.219 -6.695 1 69 98 THR B O 1
ATOM 1644 N N . ASP B 1 99 ? 2.818 -21.75 -7.348 1 71.69 99 ASP B N 1
ATOM 1645 C CA . ASP B 1 99 ? 3.699 -21.562 -6.199 1 71.69 99 ASP B CA 1
ATOM 1646 C C . ASP B 1 99 ? 4.484 -20.266 -6.305 1 71.69 99 ASP B C 1
ATOM 1648 O O . ASP B 1 99 ? 5.398 -20.016 -5.516 1 71.69 99 ASP B O 1
ATOM 1652 N N . HIS B 1 100 ? 3.916 -19.406 -7.223 1 76.69 100 HIS B N 1
ATOM 1653 C CA . HIS B 1 100 ? 4.656 -18.172 -7.453 1 76.69 100 HIS B CA 1
ATOM 1654 C C . HIS B 1 100 ? 4.352 -17.141 -6.379 1 76.69 100 HIS B C 1
ATOM 1656 O O . HIS B 1 100 ? 3.195 -16.969 -5.988 1 76.69 100 HIS B O 1
ATOM 1662 N N . ASN B 1 101 ? 5.422 -16.641 -5.688 1 82.12 101 ASN B N 1
ATOM 1663 C CA . ASN B 1 101 ? 5.309 -15.57 -4.695 1 82.12 101 ASN B CA 1
ATOM 1664 C C . ASN B 1 101 ? 5.145 -14.203 -5.352 1 82.12 101 ASN B C 1
ATOM 1666 O O . ASN B 1 101 ? 6.047 -13.734 -6.047 1 82.12 101 ASN B O 1
ATOM 1670 N N . MET B 1 102 ? 3.922 -13.594 -5.027 1 82.19 102 MET B N 1
ATOM 1671 C CA . MET B 1 102 ? 3.664 -12.344 -5.734 1 82.19 102 MET B CA 1
ATOM 1672 C C . MET B 1 102 ? 3.043 -11.305 -4.801 1 82.19 102 MET B C 1
ATOM 1674 O O . MET B 1 102 ? 2.166 -11.633 -4 1 82.19 102 MET B O 1
ATOM 1678 N N . PHE B 1 103 ? 3.627 -10.094 -4.91 1 81.06 103 PHE B N 1
ATOM 1679 C CA . PHE B 1 103 ? 3.002 -8.891 -4.379 1 81.06 103 PHE B CA 1
ATOM 1680 C C . PHE B 1 103 ? 2.414 -8.039 -5.504 1 81.06 103 PHE B C 1
ATOM 1682 O O . PHE B 1 103 ? 3.113 -7.691 -6.453 1 81.06 103 PHE B O 1
ATOM 1689 N N . ALA B 1 104 ? 1.09 -7.848 -5.344 1 79.31 104 ALA B N 1
ATOM 1690 C CA . ALA B 1 104 ? 0.459 -6.902 -6.258 1 79.31 104 ALA B CA 1
ATOM 1691 C C . ALA B 1 104 ? 0.388 -5.508 -5.641 1 79.31 104 ALA B C 1
ATOM 1693 O O . ALA B 1 104 ? -0.022 -5.352 -4.488 1 79.31 104 ALA B O 1
ATOM 1694 N N . VAL B 1 105 ? 0.853 -4.52 -6.445 1 74.44 105 VAL B N 1
ATOM 1695 C CA . VAL B 1 105 ? 0.833 -3.131 -5.992 1 74.44 105 VAL B CA 1
ATOM 1696 C C . VAL B 1 105 ? -0.073 -2.305 -6.902 1 74.44 105 VAL B C 1
ATOM 1698 O O . VAL B 1 105 ? 0.101 -2.301 -8.125 1 74.44 105 VAL B O 1
ATOM 1701 N N . MET B 1 106 ? -1.082 -1.692 -6.293 1 77.25 106 MET B N 1
ATOM 1702 C CA . MET B 1 106 ? -1.994 -0.817 -7.023 1 77.25 106 MET B CA 1
ATOM 1703 C C . MET B 1 106 ? -1.856 0.627 -6.555 1 77.25 106 MET B C 1
ATOM 1705 O O . MET B 1 106 ? -2.072 0.925 -5.379 1 77.25 106 MET B O 1
ATOM 1709 N N . SER B 1 107 ? -1.476 1.463 -7.543 1 74.62 107 SER B N 1
ATOM 1710 C CA . SER B 1 107 ? -1.295 2.871 -7.211 1 74.62 107 SER B CA 1
ATOM 1711 C C . SER B 1 107 ? -2.369 3.734 -7.863 1 74.62 107 SER B C 1
ATOM 1713 O O . SER B 1 107 ? -2.633 3.607 -9.062 1 74.62 107 SER B O 1
ATOM 1715 N N . GLN B 1 108 ? -2.928 4.543 -7.102 1 75.75 108 GLN B N 1
ATOM 1716 C CA . GLN B 1 108 ? -3.869 5.543 -7.598 1 75.75 108 GLN B CA 1
ATOM 1717 C C . GLN B 1 108 ? -3.287 6.949 -7.488 1 75.75 108 GLN B C 1
ATOM 1719 O O . GLN B 1 108 ? -4.016 7.914 -7.234 1 75.75 108 GLN B O 1
ATOM 1724 N N . LEU B 1 109 ? -1.87 7.125 -7.523 1 73.94 109 LEU B N 1
ATOM 1725 C CA . LEU B 1 109 ? -1.14 8.391 -7.52 1 73.94 109 LEU B CA 1
ATOM 1726 C C . LEU B 1 109 ? -0.622 8.719 -8.914 1 73.94 109 LEU B C 1
ATOM 1728 O O . LEU B 1 109 ? -0.064 9.797 -9.133 1 73.94 109 LEU B O 1
ATOM 1732 N N . GLN B 1 110 ? -1.114 8.133 -10.047 1 66.5 110 GLN B N 1
ATOM 1733 C CA . GLN B 1 110 ? -0.535 8.242 -11.383 1 66.5 110 GLN B CA 1
ATOM 1734 C C . GLN B 1 110 ? 0.973 8.008 -11.344 1 66.5 110 GLN B C 1
ATOM 1736 O O . GLN B 1 110 ? 1.709 8.773 -10.719 1 66.5 110 GLN B O 1
ATOM 1741 N N . LEU B 1 111 ? 1.455 6.898 -11.656 1 66.12 111 LEU B N 1
ATOM 1742 C CA . LEU B 1 111 ? 2.867 6.535 -11.648 1 66.12 111 LEU B CA 1
ATOM 1743 C C . LEU B 1 111 ? 3.551 6.965 -12.938 1 66.12 111 LEU B C 1
AT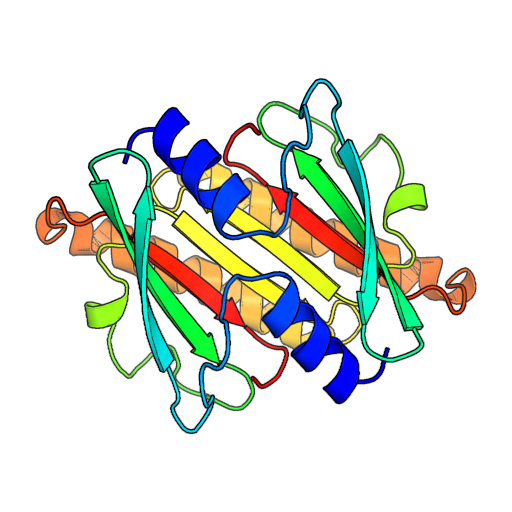OM 1745 O O . LEU B 1 111 ? 2.914 7.031 -13.992 1 66.12 111 LEU B O 1
#

Solvent-accessible surface area (backbone atoms only — not comparable to full-atom values): 11835 Å² total; per-residue (Å²): 118,54,61,68,54,50,31,54,46,46,39,62,36,37,71,49,66,88,62,76,57,85,53,62,56,50,77,43,80,42,78,51,90,95,38,67,34,34,36,36,38,33,37,40,43,89,43,81,57,68,74,61,78,38,61,78,76,46,26,42,37,46,28,39,33,39,34,32,39,45,83,39,66,69,48,49,55,50,48,52,49,49,52,50,49,50,35,49,45,22,64,70,40,40,88,69,42,58,95,55,35,26,37,28,33,41,27,49,54,48,97,119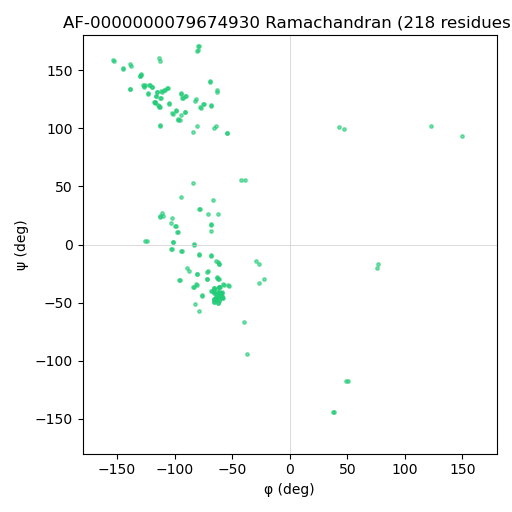,54,60,67,54,51,31,54,46,47,38,62,35,36,70,48,65,87,60,77,57,85,53,62,55,49,78,44,79,43,78,52,89,95,38,67,32,35,36,36,37,34,38,42,43,90,41,76,58,70,72,59,83,36,59,78,76,48,26,41,37,45,29,38,34,40,33,32,38,44,83,41,67,69,48,50,55,51,48,52,51,51,50,51,50,50,32,47,43,22,62,69,39,41,88,69,42,57,96,56,34,27,40,30,34,43,28,48,56,49,100

pLDDT: mean 78.39, std 11.72, range [46.12, 91.5]

Foldseek 3Di:
DDLVVVVVVCCVVPVVPPVPPPDQWDWDWDDDPNAIEIEIAGACAVPPPCPPDDLPRCLQEPEEAEEEDPVDVVRVVVRVVVVVSNVVSNVVCVVVHDPHHYYYYYYNSGD/DDLVVVVVVCCVVPVVPPVPPPDQWDWDWDDDPNAIEIEIAGACAVPDPCPPPDLVVCLQEPEEAEEEDPVDVVRVVVRVVVVVSNVVSNVVCVVVHDPHHYYYYYYNSGD

Radius of gyration: 16.05 Å; Cα contacts (8 Å, |Δi|>4): 405; chains: 2; bounding box: 30×45×39 Å

Sequence (222 aa):
MDVSMKRRTLLKVIVLGDTTIGADFVTKELQIDDKLVTLQIWDTVGQERFQSLGSAFYRGADCCVIVFDVNILRLLCSCLIDCCVIVFDVNILKSFKTDHNMFAVMSQLQLMDVSMKRRTLLKVIVLGDTTIGADFVTKELQIDDKLVTLQIWDTVGQERFQSLGSAFYRGADCCVIVFDVNILRLLCSCLIDCCVIVFDVNILKSFKTDHNMFAVMSQLQL

InterPro domains:
  IPR001806 Small GTPase [PF00071] (18-71)
  IPR027417 P-loop containing nucleoside triphosphate hydrolase [G3DSA:3.40.50.300] (4-74)
  IPR027417 P-loop containing nucleoside triphosphate hydrolase [SSF52540] (6-72)